Protein AF-A0A937NM53-F1 (afdb_monomer_lite)

Sequence (243 aa):
EELFQVLGTVSWRGLIAYLVSANLTLGLFNLAPAFPMDGGRVLRAFLAMRMDYARATAIAVHIGQGLAMLLGLWGFMGGGFTLIFIAIFVYLGAGQEGRMVEVKSVLEEMRVRQAMSHPVQTLAPTDTIAKVVELILHGLQADFPVLEDERLVGMLTEGDVLSALHKQGADTLVGQVMRRQFAVARPEETLVKVQGQMSAARLRSVPVVERDRVVGLLTAQDINEAYRLLKVLPQGWSRTASA

Structure (mmCIF, N/CA/C/O backbone):
data_AF-A0A937NM53-F1
#
_entry.id   AF-A0A937NM53-F1
#
loop_
_atom_site.group_PDB
_atom_site.id
_atom_site.type_symbol
_atom_site.label_atom_id
_atom_site.label_alt_id
_atom_site.label_comp_id
_atom_site.label_asym_id
_atom_site.label_entity_id
_atom_site.label_seq_id
_atom_site.pdbx_PDB_ins_code
_atom_site.Cartn_x
_atom_site.Cartn_y
_atom_site.Cartn_z
_atom_site.occupancy
_atom_site.B_iso_or_equiv
_atom_site.auth_seq_id
_atom_site.auth_comp_id
_atom_site.auth_asym_id
_atom_site.auth_atom_id
_atom_site.pdbx_PDB_model_num
ATOM 1 N N . GLU A 1 1 ? 23.440 17.718 -53.923 1.00 55.38 1 GLU A N 1
ATOM 2 C CA . GLU A 1 1 ? 24.812 18.248 -54.092 1.00 55.38 1 GLU A CA 1
ATOM 3 C C . GLU A 1 1 ? 24.983 19.659 -53.532 1.00 55.38 1 GLU A C 1
ATOM 5 O O . GLU A 1 1 ? 25.928 19.860 -52.780 1.00 55.38 1 GLU A O 1
ATOM 10 N N . GLU A 1 2 ? 24.058 20.601 -53.764 1.00 56.72 2 GLU A N 1
ATOM 11 C CA . GLU A 1 2 ? 24.151 21.964 -53.192 1.00 56.72 2 GLU A CA 1
ATOM 12 C C . GLU A 1 2 ? 24.226 22.002 -51.659 1.00 56.72 2 GLU A C 1
ATOM 14 O O . GLU A 1 2 ? 25.019 22.750 -51.097 1.00 56.72 2 GLU A O 1
ATOM 19 N N . LEU A 1 3 ? 23.462 21.151 -50.966 1.00 54.66 3 LEU A N 1
ATOM 20 C CA . LEU A 1 3 ? 23.478 21.090 -49.501 1.00 54.66 3 LEU A CA 1
ATOM 21 C C . LEU A 1 3 ? 24.866 20.696 -48.962 1.00 54.66 3 LEU A C 1
ATOM 23 O O . LEU A 1 3 ? 25.323 21.250 -47.973 1.00 54.66 3 LEU A O 1
ATOM 27 N N . PHE A 1 4 ? 25.569 19.795 -49.654 1.00 55.19 4 PHE A N 1
ATOM 28 C CA . PHE A 1 4 ? 26.903 19.327 -49.267 1.00 55.19 4 PHE A CA 1
ATOM 29 C C . PHE A 1 4 ? 27.989 20.374 -49.565 1.00 55.19 4 PHE A C 1
ATOM 31 O O . PHE A 1 4 ? 28.930 20.522 -48.790 1.00 55.19 4 PHE A O 1
ATOM 38 N N . GLN A 1 5 ? 27.834 21.153 -50.644 1.00 55.69 5 GLN A N 1
ATOM 39 C CA . GLN A 1 5 ? 28.731 22.276 -50.947 1.00 55.69 5 GLN A CA 1
ATOM 40 C C . GLN A 1 5 ? 28.523 23.476 -50.011 1.00 55.69 5 GLN A C 1
ATOM 42 O O . GLN A 1 5 ? 29.493 24.101 -49.586 1.00 55.69 5 GLN A O 1
ATOM 47 N N . VAL A 1 6 ? 27.279 23.774 -49.624 1.00 54.28 6 VAL A N 1
ATOM 48 C CA . VAL A 1 6 ? 26.955 24.849 -48.670 1.00 54.28 6 VAL A CA 1
ATOM 49 C C . VAL A 1 6 ? 27.463 24.522 -47.259 1.00 54.28 6 VAL A C 1
ATOM 51 O O . VAL A 1 6 ? 27.936 25.421 -46.567 1.00 54.28 6 VAL A O 1
ATOM 54 N N . LEU A 1 7 ? 27.455 23.245 -46.861 1.00 54.34 7 LEU A N 1
ATOM 55 C CA . LEU A 1 7 ? 28.013 22.767 -45.587 1.00 54.34 7 LEU A CA 1
ATOM 56 C C . LEU A 1 7 ? 29.551 22.838 -45.509 1.00 54.34 7 LEU A C 1
ATOM 58 O O . LEU A 1 7 ? 30.097 22.890 -44.411 1.00 54.34 7 LEU A O 1
ATOM 62 N N . GLY A 1 8 ? 30.251 22.852 -46.649 1.00 56.38 8 GLY A N 1
ATOM 63 C CA . GLY A 1 8 ? 31.719 22.898 -46.719 1.00 56.38 8 GLY A CA 1
ATOM 64 C C . GLY A 1 8 ? 32.330 24.303 -46.683 1.00 56.38 8 GLY A C 1
ATOM 65 O O . GLY A 1 8 ? 33.550 24.437 -46.630 1.00 56.38 8 GLY A O 1
ATOM 66 N N . THR A 1 9 ? 31.510 25.359 -46.710 1.00 58.72 9 THR A N 1
ATOM 67 C CA . THR A 1 9 ? 31.977 26.754 -46.665 1.00 58.72 9 THR A CA 1
ATOM 68 C C . THR A 1 9 ? 31.666 27.375 -45.306 1.00 58.72 9 THR A C 1
ATOM 70 O O . THR A 1 9 ? 30.543 27.260 -44.814 1.00 58.72 9 THR A O 1
ATOM 73 N N . VAL A 1 10 ? 32.637 28.067 -44.695 1.00 62.53 10 VAL A N 1
ATOM 74 C CA . VAL A 1 10 ? 32.437 28.823 -43.442 1.00 62.53 10 VAL A CA 1
ATOM 75 C C . VAL A 1 10 ? 31.618 30.082 -43.753 1.00 62.53 10 VAL A C 1
ATOM 77 O O . VAL A 1 10 ? 32.135 31.190 -43.854 1.00 62.53 10 VAL A O 1
ATOM 80 N N . SER A 1 11 ? 30.322 29.892 -43.989 1.00 81.75 11 SER A N 1
ATOM 81 C CA . SER A 1 11 ? 29.349 30.940 -44.278 1.00 81.75 11 SER A CA 1
ATOM 82 C C . SER A 1 11 ? 28.164 30.836 -43.319 1.00 81.75 11 SER A C 1
ATOM 84 O O . SER A 1 11 ? 27.801 29.748 -42.870 1.00 81.75 11 SER A O 1
ATOM 86 N N . TRP A 1 12 ? 27.509 31.963 -43.027 1.00 80.25 12 TRP A N 1
ATOM 87 C CA . TRP A 1 12 ? 26.317 31.988 -42.168 1.00 80.25 12 TRP A CA 1
ATOM 88 C C . TRP A 1 12 ? 25.187 31.084 -42.688 1.00 80.25 12 TRP A C 1
ATOM 90 O O . TRP A 1 12 ? 24.479 30.463 -41.899 1.00 80.25 12 TRP A O 1
ATOM 100 N N . ARG A 1 13 ? 25.052 30.949 -44.015 1.00 82.25 13 ARG A N 1
ATOM 101 C CA . ARG A 1 13 ? 24.077 30.043 -44.649 1.00 82.25 13 ARG A CA 1
ATOM 102 C C . ARG A 1 13 ? 24.451 28.572 -44.435 1.00 82.25 13 ARG A C 1
ATOM 104 O O . ARG A 1 13 ? 23.567 27.773 -44.141 1.00 82.25 13 ARG A O 1
ATOM 111 N N . GLY A 1 14 ? 25.743 28.242 -44.517 1.00 82.50 14 GLY A N 1
ATOM 112 C CA . GLY A 1 14 ? 26.277 26.914 -44.201 1.00 82.50 14 GLY A CA 1
ATOM 113 C C . GLY A 1 14 ? 26.036 26.511 -42.749 1.00 82.50 14 GLY A C 1
ATOM 114 O O . GLY A 1 14 ? 25.536 25.417 -42.493 1.00 82.50 14 GLY A O 1
ATOM 115 N N . LEU A 1 15 ? 26.285 27.423 -41.802 1.00 84.38 15 LEU A N 1
ATOM 116 C CA . LEU A 1 15 ? 26.045 27.178 -40.377 1.00 84.38 15 LEU A CA 1
ATOM 117 C C . LEU A 1 15 ? 24.563 26.916 -40.078 1.00 84.38 15 LEU A C 1
ATOM 119 O O . LEU A 1 15 ? 24.240 25.962 -39.375 1.00 84.38 15 LEU A O 1
ATOM 123 N N . ILE A 1 16 ? 23.654 27.728 -40.628 1.00 88.50 16 ILE A N 1
ATOM 124 C CA . ILE A 1 16 ? 22.210 27.534 -40.433 1.00 88.50 16 ILE A CA 1
ATOM 125 C C . ILE A 1 16 ? 21.760 26.202 -41.044 1.00 88.50 16 ILE A C 1
ATOM 127 O O . ILE A 1 16 ? 21.045 25.445 -40.391 1.00 88.50 16 ILE A O 1
ATOM 131 N N . ALA A 1 17 ? 22.206 25.874 -42.261 1.00 87.00 17 ALA A N 1
ATOM 132 C CA . ALA A 1 17 ? 21.878 24.601 -42.903 1.00 87.00 17 ALA A CA 1
ATOM 133 C C . ALA A 1 17 ? 22.404 23.393 -42.102 1.00 87.00 17 ALA A C 1
ATOM 135 O O . ALA A 1 17 ? 21.693 22.394 -41.947 1.00 87.00 17 ALA A O 1
ATOM 136 N N . TYR A 1 18 ? 23.609 23.494 -41.534 1.00 85.94 18 TYR A N 1
ATOM 137 C CA . TYR A 1 18 ? 24.163 22.482 -40.633 1.00 85.94 18 TYR A CA 1
ATOM 138 C C . TYR A 1 18 ? 23.318 22.333 -39.366 1.00 85.94 18 TYR A C 1
ATOM 140 O O . TYR A 1 18 ? 22.911 21.228 -39.029 1.00 85.94 18 TYR A O 1
ATOM 148 N N . LEU A 1 19 ? 22.985 23.437 -38.692 1.00 88.62 19 LEU A N 1
ATOM 149 C CA . LEU A 1 19 ? 22.179 23.401 -37.470 1.00 88.62 19 LEU A CA 1
ATOM 150 C C . LEU A 1 19 ? 20.784 22.818 -37.715 1.00 88.62 19 LEU A C 1
ATOM 152 O O . LEU A 1 19 ? 20.305 22.027 -36.905 1.00 88.62 19 LEU A O 1
ATOM 156 N N . VAL A 1 20 ? 20.134 23.169 -38.826 1.00 91.94 20 VAL A N 1
ATOM 157 C CA . VAL A 1 20 ? 18.817 22.622 -39.184 1.00 91.94 20 VAL A CA 1
ATOM 158 C C . VAL A 1 20 ? 18.911 21.126 -39.474 1.00 91.94 20 VAL A C 1
ATOM 160 O O . VAL A 1 20 ? 18.136 20.351 -38.917 1.00 91.94 20 VAL A O 1
ATOM 163 N N . SER A 1 21 ? 19.873 20.699 -40.296 1.00 87.69 21 SER A N 1
ATOM 164 C CA . SER A 1 21 ? 20.045 19.276 -40.625 1.00 87.69 21 SER A CA 1
ATOM 165 C C . SER A 1 21 ? 20.445 18.435 -39.407 1.00 87.69 21 SER A C 1
ATOM 167 O O . SER A 1 21 ? 19.904 17.343 -39.217 1.00 87.69 21 SER A O 1
ATOM 169 N N . ALA A 1 22 ? 21.308 18.956 -38.532 1.00 84.19 22 ALA A N 1
ATOM 170 C CA . ALA A 1 22 ? 21.696 18.305 -37.285 1.00 84.19 22 ALA A CA 1
ATOM 171 C C . ALA A 1 22 ? 20.505 18.151 -36.325 1.00 84.19 22 ALA A C 1
ATOM 173 O O . ALA A 1 22 ? 20.266 17.052 -35.829 1.00 84.19 22 ALA A O 1
ATOM 174 N N . ASN A 1 23 ? 19.714 19.209 -36.107 1.00 88.81 23 ASN A N 1
ATOM 175 C CA . ASN A 1 23 ? 18.524 19.141 -35.250 1.00 88.81 23 ASN A CA 1
ATOM 176 C C . ASN A 1 23 ? 17.434 18.237 -35.833 1.00 88.81 23 ASN A C 1
ATOM 178 O O . ASN A 1 23 ? 16.775 17.528 -35.079 1.00 88.81 23 ASN A O 1
ATOM 182 N N . LEU A 1 24 ? 17.258 18.217 -37.157 1.00 91.69 24 LEU A N 1
ATOM 183 C CA . LEU A 1 24 ? 16.307 17.312 -37.802 1.00 91.69 24 LEU A CA 1
ATOM 184 C C . LEU A 1 24 ? 16.732 15.849 -37.626 1.00 91.69 24 LEU A C 1
ATOM 186 O O . LEU A 1 24 ? 15.904 15.003 -37.299 1.00 91.69 24 LEU A O 1
ATOM 190 N N . THR A 1 25 ? 18.027 15.565 -37.779 1.00 86.00 25 THR A N 1
ATOM 191 C CA . THR A 1 25 ? 18.588 14.225 -37.560 1.00 86.00 25 THR A CA 1
ATOM 192 C C . THR A 1 25 ? 18.455 13.802 -36.096 1.00 86.00 25 THR A C 1
ATOM 194 O O . THR A 1 25 ? 18.009 12.690 -35.822 1.00 86.00 25 THR A O 1
ATOM 197 N N . LEU A 1 26 ? 18.764 14.697 -35.149 1.00 84.50 26 LEU A N 1
ATOM 198 C CA . LEU A 1 26 ? 18.563 14.467 -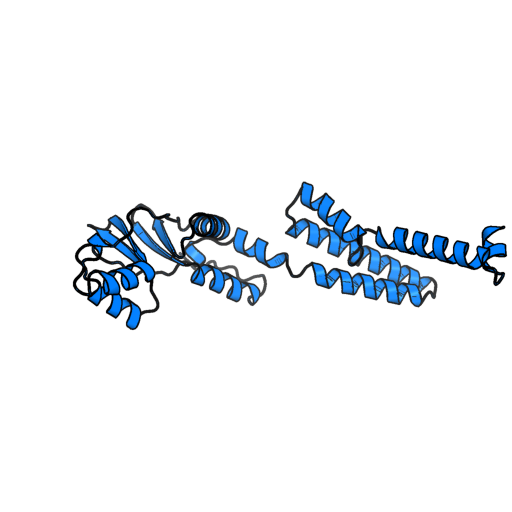33.713 1.00 84.50 26 LEU A CA 1
ATOM 199 C C . LEU A 1 26 ? 17.085 14.261 -33.366 1.00 84.50 26 LEU A C 1
ATOM 201 O O . LEU A 1 26 ? 16.763 13.371 -32.587 1.00 84.50 26 LEU A O 1
ATOM 205 N N . GLY A 1 27 ? 16.185 15.041 -33.963 1.00 87.06 27 GLY A N 1
ATOM 206 C CA . GLY A 1 27 ? 14.742 14.902 -33.782 1.00 87.06 27 GLY A CA 1
ATOM 207 C C . GLY A 1 27 ? 14.230 13.555 -34.285 1.00 87.06 27 GLY A C 1
ATOM 208 O O . GLY A 1 27 ? 13.494 12.875 -33.575 1.00 87.06 27 GLY A O 1
ATOM 209 N N . LEU A 1 28 ? 14.671 13.129 -35.471 1.00 87.69 28 LEU A N 1
ATOM 210 C CA . LEU A 1 28 ? 14.313 11.826 -36.029 1.00 87.69 28 LEU A CA 1
ATOM 211 C C . LEU A 1 28 ? 14.839 10.681 -35.154 1.00 87.69 28 LEU A C 1
ATOM 213 O O . LEU A 1 28 ? 14.119 9.721 -34.891 1.00 87.69 28 LEU A O 1
ATOM 217 N N . PHE A 1 29 ? 16.072 10.813 -34.662 1.00 84.44 29 PHE A N 1
ATOM 218 C CA . PHE A 1 29 ? 16.667 9.868 -33.725 1.00 84.44 29 PHE A CA 1
ATOM 219 C C . PHE A 1 29 ? 15.868 9.816 -32.412 1.00 84.44 29 PHE A C 1
ATOM 221 O O . PHE A 1 29 ? 15.504 8.730 -31.976 1.00 84.44 29 PHE A O 1
ATOM 228 N N . ASN A 1 30 ? 15.482 10.961 -31.837 1.00 86.25 30 ASN A N 1
ATOM 229 C CA . ASN A 1 30 ? 14.684 11.044 -30.603 1.00 86.25 30 ASN A CA 1
ATOM 230 C C . ASN A 1 30 ? 13.279 10.431 -30.710 1.00 86.25 30 ASN A C 1
ATOM 232 O O . ASN A 1 30 ? 12.690 10.085 -29.685 1.00 86.25 30 ASN A O 1
ATOM 236 N N . LEU A 1 31 ? 12.750 10.256 -31.924 1.00 86.25 31 LEU A N 1
ATOM 237 C CA . LEU A 1 31 ? 11.484 9.563 -32.177 1.00 86.25 31 LEU A CA 1
ATOM 238 C C . LEU A 1 31 ? 11.628 8.041 -32.304 1.00 86.25 31 LEU A C 1
ATOM 240 O O . LEU A 1 31 ? 10.615 7.346 -32.398 1.00 86.25 31 LEU A O 1
ATOM 244 N N . ALA A 1 32 ? 12.849 7.501 -32.296 1.00 87.00 32 ALA A N 1
ATOM 245 C CA . ALA A 1 32 ? 13.056 6.062 -32.341 1.00 87.00 32 ALA A CA 1
ATOM 246 C C . ALA A 1 32 ? 12.408 5.370 -31.120 1.00 87.00 32 ALA A C 1
ATOM 248 O O . ALA A 1 32 ? 12.437 5.912 -30.010 1.00 87.00 32 ALA A O 1
ATOM 249 N N . PRO A 1 33 ? 11.832 4.164 -31.292 1.00 84.25 33 PRO A N 1
ATOM 250 C CA . PRO A 1 33 ? 11.090 3.450 -30.252 1.00 84.25 33 PRO A CA 1
ATOM 251 C C . PRO A 1 33 ? 12.024 2.773 -29.232 1.00 84.25 33 PRO A C 1
ATOM 253 O O . PRO A 1 33 ? 11.941 1.571 -28.990 1.00 84.25 33 PRO A O 1
ATOM 256 N N . ALA A 1 34 ? 12.937 3.536 -28.642 1.00 85.19 34 ALA A N 1
ATOM 257 C CA . ALA A 1 34 ? 13.876 3.070 -27.636 1.00 85.19 34 ALA A CA 1
ATOM 258 C C . ALA A 1 34 ? 13.956 4.071 -26.483 1.00 85.19 34 ALA A C 1
ATOM 260 O O . ALA A 1 34 ? 13.863 5.278 -26.676 1.00 85.19 34 ALA A O 1
ATOM 261 N N . PHE A 1 35 ? 14.139 3.577 -25.266 1.00 81.50 35 PHE A N 1
ATOM 262 C CA . PHE A 1 35 ? 14.483 4.428 -24.130 1.00 81.50 35 PHE A CA 1
ATOM 263 C C . PHE A 1 35 ? 15.987 4.726 -24.141 1.00 81.50 35 PHE A C 1
ATOM 265 O O . PHE A 1 35 ? 16.757 3.878 -24.588 1.00 81.50 35 PHE A O 1
ATOM 272 N N . PRO A 1 36 ? 16.435 5.904 -23.677 1.00 74.75 36 PRO A N 1
ATOM 273 C CA . PRO A 1 36 ? 15.700 6.964 -22.970 1.00 74.75 36 PRO A CA 1
ATOM 274 C C . PRO A 1 36 ? 15.062 8.020 -23.900 1.00 74.75 36 PRO A C 1
ATOM 276 O O . PRO A 1 36 ? 14.813 9.150 -23.485 1.00 74.75 36 PRO A O 1
ATOM 279 N N . MET A 1 37 ? 14.843 7.683 -25.170 1.00 85.06 37 MET A N 1
ATOM 280 C CA . MET A 1 37 ? 14.371 8.605 -26.203 1.00 85.06 37 MET A CA 1
ATOM 281 C C . MET A 1 37 ? 12.859 8.823 -26.085 1.00 85.06 37 MET A C 1
ATOM 283 O O . MET A 1 37 ? 12.123 7.963 -25.585 1.00 85.06 37 MET A O 1
ATOM 287 N N . ASP A 1 38 ? 12.370 9.966 -26.565 1.00 87.44 38 ASP A N 1
ATOM 288 C CA . ASP A 1 38 ? 10.947 10.306 -26.468 1.00 87.44 38 ASP A CA 1
ATOM 289 C C . ASP A 1 38 ? 10.059 9.305 -27.225 1.00 87.44 38 ASP A C 1
ATOM 291 O O . ASP A 1 38 ? 8.958 8.990 -26.768 1.00 87.44 38 ASP A O 1
ATOM 295 N N . GLY A 1 39 ? 10.556 8.701 -28.308 1.00 86.12 39 GLY A N 1
ATOM 296 C CA . GLY A 1 39 ? 9.863 7.630 -29.026 1.00 86.12 39 GLY A CA 1
ATOM 297 C C . GLY A 1 39 ? 9.584 6.384 -28.174 1.00 86.12 39 GLY A C 1
ATOM 298 O O . GLY A 1 39 ? 8.519 5.780 -28.312 1.00 86.12 39 GLY A O 1
ATOM 299 N N . GLY A 1 40 ? 10.456 6.036 -27.220 1.00 88.06 40 GLY A N 1
ATOM 300 C CA . GLY A 1 40 ? 10.196 4.968 -26.245 1.00 88.06 40 GLY A CA 1
ATOM 301 C C . GLY A 1 40 ? 9.011 5.289 -25.326 1.00 88.06 40 GLY A C 1
ATOM 302 O O . GLY A 1 40 ? 8.160 4.434 -25.059 1.00 88.06 40 GLY A O 1
ATOM 303 N N . ARG A 1 41 ? 8.882 6.555 -24.906 1.00 87.88 41 ARG A N 1
ATOM 304 C CA . ARG A 1 41 ? 7.746 7.030 -24.097 1.00 87.88 41 ARG A CA 1
ATOM 305 C C . ARG A 1 41 ? 6.448 7.057 -24.892 1.00 87.88 41 ARG A C 1
ATOM 307 O O . ARG A 1 41 ? 5.414 6.683 -24.340 1.00 87.88 41 ARG A O 1
ATOM 314 N N . VAL A 1 42 ? 6.507 7.461 -26.162 1.00 90.44 42 VAL A N 1
ATOM 315 C CA . VAL A 1 42 ? 5.361 7.445 -27.083 1.00 90.44 42 VAL A CA 1
ATOM 316 C C . VAL A 1 42 ? 4.890 6.012 -27.324 1.00 90.44 42 VAL A C 1
ATOM 318 O O . VAL A 1 42 ? 3.701 5.733 -27.171 1.00 90.44 42 VAL A O 1
ATOM 321 N N . LEU A 1 43 ? 5.808 5.082 -27.610 1.00 90.50 43 LEU A N 1
ATOM 322 C CA . LEU A 1 43 ? 5.487 3.662 -27.767 1.00 90.50 43 LEU A CA 1
ATOM 323 C C . LEU A 1 43 ? 4.827 3.103 -26.504 1.00 90.50 43 LEU A C 1
ATOM 325 O O . LEU A 1 43 ? 3.780 2.461 -26.580 1.00 90.50 43 LEU A O 1
ATOM 329 N N . ARG A 1 44 ? 5.399 3.387 -25.331 1.00 90.56 44 ARG A N 1
ATOM 330 C CA . ARG A 1 44 ? 4.801 2.999 -24.053 1.00 90.56 44 ARG A CA 1
ATOM 331 C C . ARG A 1 44 ? 3.397 3.579 -23.885 1.00 90.56 44 ARG A C 1
ATOM 333 O O . ARG A 1 44 ? 2.505 2.846 -23.477 1.00 90.56 44 ARG A O 1
ATOM 340 N N . ALA A 1 45 ? 3.193 4.866 -24.168 1.00 88.31 45 ALA A N 1
ATOM 341 C CA . ALA A 1 45 ? 1.889 5.512 -24.031 1.00 88.31 45 ALA A CA 1
ATOM 342 C C . ALA A 1 45 ? 0.842 4.872 -24.954 1.00 88.31 45 ALA A C 1
ATOM 344 O O . ALA A 1 45 ? -0.285 4.633 -24.530 1.00 88.31 45 ALA A O 1
ATOM 345 N N . PHE A 1 46 ? 1.233 4.523 -26.181 1.00 92.06 46 PHE A N 1
ATOM 346 C CA . PHE A 1 46 ? 0.380 3.803 -27.120 1.00 92.06 46 PHE A CA 1
ATOM 347 C C . PHE A 1 46 ? 0.035 2.391 -26.625 1.00 92.06 46 PHE A C 1
ATOM 349 O O . PHE A 1 46 ? -1.132 2.003 -26.620 1.00 92.06 46 PHE A O 1
ATOM 356 N N . LEU A 1 47 ? 1.026 1.631 -26.150 1.00 88.44 47 LEU A N 1
ATOM 357 C CA . LEU A 1 47 ? 0.801 0.301 -25.574 1.00 88.44 47 LEU A CA 1
ATOM 358 C C . LEU A 1 47 ? -0.107 0.378 -24.340 1.00 88.44 47 LEU A C 1
ATOM 360 O O . LEU A 1 47 ? -1.035 -0.420 -24.214 1.00 88.44 47 LEU A O 1
ATOM 364 N N . ALA A 1 48 ? 0.091 1.381 -23.483 1.00 88.00 48 ALA A N 1
ATOM 365 C CA . ALA A 1 48 ? -0.695 1.600 -22.272 1.00 88.00 48 ALA A CA 1
ATOM 366 C C . ALA A 1 48 ? -2.183 1.906 -22.539 1.00 88.00 48 ALA A C 1
ATOM 368 O O . ALA A 1 48 ? -2.996 1.813 -21.625 1.00 88.00 48 ALA A O 1
ATOM 369 N N . MET A 1 49 ? -2.573 2.223 -23.782 1.00 90.06 49 MET A N 1
ATOM 370 C CA . MET A 1 49 ? -3.991 2.329 -24.155 1.00 90.06 49 MET A CA 1
ATOM 371 C C . MET A 1 49 ? -4.701 0.970 -24.186 1.00 90.06 49 MET A C 1
ATOM 373 O O . MET A 1 49 ? -5.926 0.921 -24.123 1.00 90.06 49 MET A O 1
ATOM 377 N N . ARG A 1 50 ? -3.957 -0.136 -24.324 1.00 87.31 50 ARG A N 1
ATOM 378 C CA . ARG A 1 50 ? -4.514 -1.496 -24.449 1.00 87.31 50 ARG A CA 1
ATOM 379 C C . ARG A 1 50 ? -4.059 -2.467 -23.364 1.00 87.31 50 ARG A C 1
ATOM 381 O O . ARG A 1 50 ? -4.546 -3.592 -2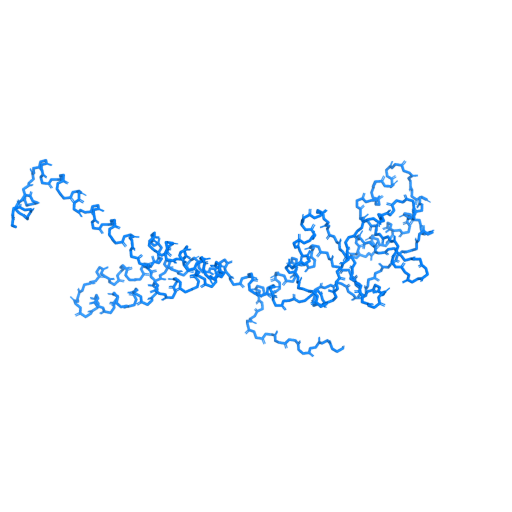3.326 1.00 87.31 50 ARG A O 1
ATOM 388 N N . MET A 1 51 ? -3.123 -2.070 -22.511 1.00 83.38 51 MET A N 1
ATOM 389 C CA . MET A 1 51 ? -2.618 -2.894 -21.414 1.00 83.38 51 MET A CA 1
ATOM 390 C C . MET A 1 51 ? -2.131 -2.019 -20.262 1.00 83.38 51 MET A C 1
ATOM 392 O O . MET A 1 51 ? -1.955 -0.815 -20.422 1.00 83.38 51 MET A O 1
ATOM 396 N N . ASP A 1 52 ? -1.861 -2.625 -19.109 1.00 78.38 52 ASP A N 1
ATOM 397 C CA . ASP A 1 52 ? -1.328 -1.898 -17.959 1.00 78.38 52 ASP A CA 1
ATOM 398 C C . ASP A 1 52 ? -0.024 -1.165 -18.270 1.00 78.38 52 ASP A C 1
ATOM 400 O O . ASP A 1 52 ? 0.876 -1.696 -18.926 1.00 78.38 52 ASP A O 1
ATOM 404 N N . TYR A 1 53 ? 0.110 0.033 -17.697 1.00 77.56 53 TYR A N 1
ATOM 405 C CA . TYR A 1 53 ? 1.299 0.887 -17.807 1.00 77.56 53 TYR A CA 1
ATOM 406 C C . TYR A 1 53 ? 2.597 0.147 -17.450 1.00 77.56 53 TYR A C 1
ATOM 408 O O . TYR A 1 53 ? 3.651 0.365 -18.049 1.00 77.56 53 TYR A O 1
ATOM 416 N N . ALA A 1 54 ? 2.482 -0.778 -16.498 1.00 71.06 54 ALA A N 1
ATOM 417 C CA . ALA A 1 54 ? 3.494 -1.743 -16.122 1.00 71.06 54 ALA A CA 1
ATOM 418 C C . ALA A 1 54 ? 3.992 -2.562 -17.327 1.00 71.06 54 ALA A C 1
ATOM 420 O O . ALA A 1 54 ? 5.121 -2.397 -17.797 1.00 71.06 54 ALA A O 1
ATOM 421 N N . ARG A 1 55 ? 3.107 -3.389 -17.888 1.00 75.88 55 ARG A N 1
ATOM 422 C CA . ARG A 1 55 ? 3.398 -4.249 -19.043 1.00 75.88 55 ARG A CA 1
ATOM 423 C C . ARG A 1 55 ? 3.849 -3.442 -20.262 1.00 75.88 55 ARG A C 1
ATOM 425 O O . ARG A 1 55 ? 4.807 -3.827 -20.926 1.00 75.88 55 ARG A O 1
ATOM 432 N N . ALA A 1 56 ? 3.236 -2.283 -20.496 1.00 85.31 56 ALA A N 1
ATOM 433 C CA . ALA A 1 56 ? 3.605 -1.375 -21.577 1.00 85.31 56 ALA A CA 1
ATOM 434 C C . ALA A 1 56 ? 5.055 -0.871 -21.464 1.00 85.31 56 ALA A C 1
ATOM 436 O O . ALA A 1 56 ? 5.780 -0.848 -22.458 1.00 85.31 56 ALA A O 1
ATOM 437 N N . THR A 1 57 ? 5.499 -0.498 -20.258 1.00 83.81 57 THR A N 1
ATOM 438 C CA . THR A 1 57 ? 6.888 -0.066 -20.025 1.00 83.81 57 THR A CA 1
ATOM 439 C C . THR A 1 57 ? 7.856 -1.222 -20.234 1.00 83.81 57 THR A C 1
ATOM 441 O O . THR A 1 57 ? 8.865 -1.042 -20.909 1.00 83.81 57 THR A O 1
ATOM 444 N N . ALA A 1 58 ? 7.541 -2.411 -19.708 1.00 83.56 58 ALA A N 1
ATOM 445 C CA . ALA A 1 58 ? 8.390 -3.586 -19.869 1.00 83.56 58 ALA A CA 1
ATOM 446 C C . ALA A 1 58 ? 8.605 -3.914 -21.354 1.00 83.56 58 ALA A C 1
ATOM 448 O O . ALA A 1 58 ? 9.746 -4.032 -21.795 1.00 83.56 58 ALA A O 1
ATOM 449 N N . ILE A 1 59 ? 7.532 -3.968 -22.146 1.00 85.44 59 ILE A N 1
ATOM 450 C CA . ILE A 1 59 ? 7.611 -4.238 -23.589 1.00 85.44 59 ILE A CA 1
ATOM 451 C C . ILE A 1 59 ? 8.423 -3.155 -24.311 1.00 85.44 59 ILE A C 1
ATOM 453 O O . ILE A 1 59 ? 9.308 -3.482 -25.100 1.00 85.44 59 ILE A O 1
ATOM 457 N N . ALA A 1 60 ? 8.183 -1.875 -24.015 1.00 88.62 60 ALA A N 1
ATOM 458 C CA . ALA A 1 60 ? 8.925 -0.775 -24.630 1.00 88.62 60 ALA A CA 1
ATOM 459 C C . ALA A 1 60 ? 10.432 -0.807 -24.287 1.00 88.62 60 ALA A C 1
ATOM 461 O O . ALA A 1 60 ? 11.260 -0.542 -25.158 1.00 88.62 60 ALA A O 1
ATOM 462 N N . VAL A 1 61 ? 10.805 -1.201 -23.061 1.00 86.69 61 VAL A N 1
ATOM 463 C CA . VAL A 1 61 ? 12.211 -1.413 -22.663 1.00 86.69 61 VAL A CA 1
ATOM 464 C C . VAL A 1 61 ? 12.854 -2.544 -23.466 1.00 86.69 61 VAL A C 1
ATOM 466 O O . VAL A 1 61 ? 13.937 -2.345 -24.012 1.00 86.69 61 VAL A O 1
ATOM 469 N N . HIS A 1 62 ? 12.189 -3.696 -23.600 1.00 88.12 62 HIS A N 1
ATOM 470 C CA . HIS A 1 62 ? 12.738 -4.843 -24.337 1.00 88.12 62 HIS A CA 1
ATOM 471 C C . HIS A 1 62 ? 12.910 -4.535 -25.829 1.00 88.12 62 HIS A C 1
ATOM 473 O O . HIS A 1 62 ? 13.927 -4.890 -26.422 1.00 88.12 62 HIS A O 1
ATOM 479 N N . ILE A 1 63 ? 11.947 -3.828 -26.428 1.00 89.94 63 ILE A N 1
ATOM 480 C CA . ILE A 1 63 ? 12.045 -3.360 -27.817 1.00 89.94 63 ILE A CA 1
ATOM 481 C C . ILE A 1 63 ? 13.247 -2.420 -27.976 1.00 89.94 63 ILE A C 1
ATOM 483 O O . ILE A 1 63 ? 14.050 -2.605 -28.891 1.00 89.94 63 ILE A O 1
ATOM 487 N N . GLY A 1 64 ? 13.421 -1.463 -27.058 1.00 89.19 64 GLY A N 1
ATOM 488 C CA . GLY A 1 64 ? 14.558 -0.542 -27.074 1.00 89.19 64 GLY A CA 1
ATOM 489 C C . GLY A 1 64 ? 15.911 -1.242 -26.916 1.00 89.19 64 GLY A C 1
ATOM 490 O O . GLY A 1 64 ? 16.850 -0.934 -27.646 1.00 89.19 64 GLY A O 1
ATOM 491 N N . GLN A 1 65 ? 16.006 -2.224 -26.017 1.00 89.44 65 GLN A N 1
ATOM 492 C CA . GLN A 1 65 ? 17.212 -3.036 -25.825 1.00 89.44 65 GLN A CA 1
ATOM 493 C C . GLN A 1 65 ? 17.536 -3.889 -27.055 1.00 89.44 65 GLN A C 1
ATOM 495 O O . GLN A 1 65 ? 18.696 -3.952 -27.463 1.00 89.44 65 GLN A O 1
ATOM 500 N N . GLY A 1 66 ? 16.523 -4.496 -27.681 1.00 91.50 66 GLY A N 1
ATOM 501 C CA . GLY A 1 66 ? 16.688 -5.240 -28.929 1.00 91.50 66 GLY A CA 1
ATOM 502 C C . GLY A 1 66 ? 17.196 -4.349 -30.064 1.00 91.50 66 GLY A C 1
ATOM 503 O O . GLY A 1 66 ? 18.153 -4.705 -30.750 1.00 91.50 66 GLY A O 1
ATOM 504 N N . LEU A 1 67 ? 16.624 -3.149 -30.216 1.00 90.50 67 LEU A N 1
ATOM 505 C CA . LEU A 1 67 ? 17.084 -2.176 -31.209 1.00 90.50 67 LEU A CA 1
ATOM 506 C C . LEU A 1 67 ? 18.524 -1.717 -30.934 1.00 90.50 67 LEU A C 1
ATOM 508 O O . LEU A 1 67 ? 19.329 -1.635 -31.860 1.00 90.50 67 LEU A O 1
ATOM 512 N N . ALA A 1 68 ? 18.870 -1.473 -29.668 1.00 90.44 68 ALA A N 1
ATOM 513 C CA . ALA A 1 68 ? 20.229 -1.132 -29.260 1.00 90.44 68 ALA A CA 1
ATOM 514 C C . ALA A 1 68 ? 21.230 -2.246 -29.602 1.00 90.44 68 ALA A C 1
ATOM 516 O O . ALA A 1 68 ? 22.296 -1.961 -30.141 1.00 90.44 68 ALA A O 1
ATOM 517 N N . MET A 1 69 ? 20.880 -3.513 -29.361 1.00 91.00 69 MET A N 1
ATOM 518 C CA . MET A 1 69 ? 21.721 -4.655 -29.738 1.00 91.00 69 MET A CA 1
ATOM 519 C C . MET A 1 69 ? 21.945 -4.731 -31.251 1.00 91.00 69 MET A C 1
ATOM 521 O O . MET A 1 69 ? 23.082 -4.917 -31.685 1.00 91.00 69 MET A O 1
ATOM 525 N N . LEU A 1 70 ? 20.895 -4.537 -32.057 1.00 92.00 70 LEU A N 1
ATOM 526 C CA . LEU A 1 70 ? 21.007 -4.515 -33.520 1.00 92.00 70 LEU A CA 1
ATOM 527 C C . LEU A 1 70 ? 21.910 -3.372 -34.005 1.00 92.00 70 LEU A C 1
ATOM 529 O O . LEU A 1 70 ? 22.779 -3.592 -34.849 1.00 92.00 70 LEU A O 1
ATOM 533 N N . LEU A 1 71 ? 21.752 -2.173 -33.437 1.00 89.81 71 LEU A N 1
ATOM 534 C CA . LEU A 1 71 ? 22.606 -1.019 -33.737 1.00 89.81 71 LEU A CA 1
ATOM 535 C C . LEU A 1 71 ? 24.064 -1.262 -33.336 1.00 89.81 71 LEU A C 1
ATOM 537 O O . LEU A 1 71 ? 24.972 -0.916 -34.090 1.00 89.81 71 LEU A O 1
ATOM 541 N N . GLY A 1 72 ? 24.297 -1.882 -32.179 1.00 91.75 72 GLY A N 1
ATOM 542 C CA . GLY A 1 72 ? 25.634 -2.228 -31.705 1.00 91.75 72 GLY A CA 1
ATOM 543 C C . GLY A 1 72 ? 26.319 -3.257 -32.603 1.00 91.75 72 GLY A C 1
ATOM 544 O O . GLY A 1 72 ? 27.478 -3.067 -32.969 1.00 91.75 72 GLY A O 1
ATOM 545 N N . LEU A 1 73 ? 25.597 -4.305 -33.017 1.00 92.69 73 LEU A N 1
ATOM 546 C CA . LEU A 1 73 ? 26.112 -5.324 -33.935 1.00 92.69 73 LEU A CA 1
ATOM 547 C C . LEU A 1 73 ? 26.451 -4.722 -35.303 1.00 92.69 73 LEU A C 1
ATOM 549 O O . LEU A 1 73 ? 27.518 -4.996 -35.852 1.00 92.69 73 LEU A O 1
ATOM 553 N N . TRP A 1 74 ? 25.582 -3.854 -35.826 1.00 91.50 74 TRP A N 1
ATOM 554 C CA . TRP A 1 74 ? 25.845 -3.146 -37.075 1.00 91.50 74 TRP A CA 1
ATOM 555 C C . TRP A 1 74 ? 27.057 -2.212 -36.950 1.00 91.50 74 TRP A C 1
ATOM 557 O O . TRP A 1 74 ? 27.942 -2.230 -37.806 1.00 91.50 74 TRP A O 1
ATOM 567 N N . GLY A 1 75 ? 27.154 -1.461 -35.850 1.00 90.81 75 GLY A N 1
ATOM 568 C CA . GLY A 1 75 ? 28.312 -0.622 -35.545 1.00 90.81 75 GLY A CA 1
ATOM 569 C C . GLY A 1 75 ? 29.616 -1.416 -35.487 1.00 90.81 75 GLY A C 1
ATOM 570 O O . GLY A 1 75 ? 30.620 -0.992 -36.054 1.00 90.81 75 GLY A O 1
ATOM 571 N N . PHE A 1 76 ? 29.583 -2.598 -34.872 1.00 90.94 76 PHE A N 1
ATOM 572 C CA . PHE A 1 76 ? 30.726 -3.501 -34.789 1.00 90.94 76 PHE A CA 1
ATOM 573 C C . PHE A 1 76 ? 31.156 -4.031 -36.163 1.00 90.94 76 PHE A C 1
ATOM 575 O O . PHE A 1 76 ? 32.330 -3.934 -36.510 1.00 90.94 76 PHE A O 1
ATOM 582 N N . MET A 1 77 ? 30.216 -4.526 -36.977 1.00 91.06 77 MET A N 1
ATOM 583 C CA . MET A 1 77 ? 30.521 -5.046 -38.318 1.00 91.06 77 MET A CA 1
ATOM 584 C C . MET A 1 77 ? 31.009 -3.957 -39.284 1.00 91.06 77 MET A C 1
ATOM 586 O O . MET A 1 77 ? 31.840 -4.229 -40.145 1.00 91.06 77 MET A O 1
ATOM 590 N N . GLY A 1 78 ? 30.499 -2.730 -39.148 1.00 86.12 78 GLY A N 1
ATOM 591 C CA . GLY A 1 78 ? 30.851 -1.593 -40.003 1.00 86.12 78 GLY A CA 1
ATOM 592 C C . GLY A 1 78 ? 32.083 -0.795 -39.557 1.00 86.12 78 GLY A C 1
ATOM 593 O O . GLY A 1 78 ? 32.404 0.201 -40.198 1.00 86.12 78 GLY A O 1
ATOM 594 N N . GLY A 1 79 ? 32.745 -1.170 -38.454 1.00 83.12 79 GLY A N 1
ATOM 595 C CA . GLY A 1 79 ? 33.876 -0.415 -37.886 1.00 83.12 79 GLY A CA 1
ATOM 596 C C . GLY A 1 79 ? 33.491 0.938 -37.263 1.00 83.12 79 GLY A C 1
ATOM 597 O O . GLY A 1 79 ? 34.349 1.780 -36.999 1.00 83.12 79 GLY A O 1
ATOM 598 N N . GLY A 1 80 ? 32.199 1.171 -37.027 1.00 84.44 80 GLY A N 1
ATOM 599 C CA . GLY A 1 80 ? 31.657 2.416 -36.493 1.00 84.44 80 GLY A CA 1
ATOM 600 C C . GLY A 1 80 ? 31.629 2.425 -34.968 1.00 84.44 80 GLY A C 1
ATOM 601 O O . GLY A 1 80 ? 30.578 2.201 -34.370 1.00 84.44 80 GLY A O 1
ATOM 602 N N . PHE A 1 81 ? 32.758 2.743 -34.327 1.00 83.94 81 PHE A N 1
ATOM 603 C CA . PHE A 1 81 ? 32.866 2.795 -32.859 1.00 83.94 81 PHE A CA 1
ATOM 604 C C . PHE A 1 81 ? 31.802 3.691 -32.201 1.00 83.94 81 PHE A C 1
ATOM 606 O O . PHE A 1 81 ? 31.263 3.343 -31.153 1.00 83.94 81 PHE A O 1
ATOM 613 N N . THR A 1 82 ? 31.426 4.804 -32.837 1.00 85.69 82 THR A N 1
ATOM 614 C CA . THR A 1 82 ? 30.383 5.717 -32.342 1.00 85.69 82 THR A CA 1
ATOM 615 C C . THR A 1 82 ? 29.020 5.038 -32.193 1.00 85.69 82 THR A C 1
ATOM 617 O O . THR A 1 82 ? 28.322 5.284 -31.212 1.00 85.69 82 THR A O 1
ATOM 620 N N . LEU A 1 83 ? 28.646 4.146 -33.117 1.00 85.38 83 LEU A N 1
ATOM 621 C CA . LEU A 1 83 ? 27.373 3.417 -33.050 1.00 85.38 83 LEU A CA 1
ATOM 622 C C . LEU A 1 83 ? 27.342 2.445 -31.869 1.00 85.38 83 LEU A C 1
ATOM 624 O O . LEU A 1 83 ? 26.298 2.277 -31.246 1.00 85.38 83 LEU A O 1
ATOM 628 N N . ILE A 1 84 ? 28.490 1.864 -31.516 1.00 88.06 84 ILE A N 1
ATOM 629 C CA . ILE A 1 84 ? 28.621 0.989 -30.347 1.00 88.06 84 ILE A CA 1
ATOM 630 C C . ILE A 1 84 ? 28.386 1.791 -29.059 1.00 88.06 84 ILE A C 1
ATOM 632 O O . ILE A 1 84 ? 27.629 1.353 -28.195 1.00 88.06 84 ILE A O 1
ATOM 636 N N . PHE A 1 85 ? 28.962 2.993 -28.941 1.00 88.38 85 PHE A N 1
ATOM 637 C CA . PHE A 1 85 ? 28.711 3.871 -27.790 1.00 88.38 85 PHE A CA 1
ATOM 638 C C . PHE A 1 85 ? 27.242 4.290 -27.686 1.00 88.38 85 PHE A C 1
ATOM 640 O O . PHE A 1 85 ? 26.673 4.249 -26.594 1.00 88.38 85 PHE A O 1
ATOM 647 N N . ILE A 1 86 ? 26.613 4.639 -28.813 1.00 87.81 86 ILE A N 1
ATOM 648 C CA . ILE A 1 86 ? 25.181 4.960 -28.860 1.00 87.81 86 ILE A CA 1
ATOM 649 C C . ILE A 1 86 ? 24.350 3.750 -28.418 1.00 87.81 86 ILE A C 1
ATOM 651 O O . ILE A 1 86 ? 23.471 3.892 -27.572 1.00 87.81 86 ILE A O 1
ATOM 655 N N . ALA A 1 87 ? 24.653 2.554 -28.924 1.00 89.44 87 ALA A N 1
ATOM 656 C CA . ALA A 1 87 ? 23.970 1.321 -28.547 1.00 89.44 87 ALA A CA 1
ATOM 657 C C . ALA A 1 87 ? 24.073 1.033 -27.041 1.00 89.44 87 ALA A C 1
ATOM 659 O O . ALA A 1 87 ? 23.065 0.744 -26.399 1.00 89.44 87 ALA A O 1
ATOM 660 N N . ILE A 1 88 ? 25.263 1.173 -26.452 1.00 88.94 88 ILE A N 1
ATOM 661 C CA . ILE A 1 88 ? 25.460 1.002 -25.006 1.00 88.94 88 ILE A CA 1
ATOM 662 C C . ILE A 1 88 ? 24.637 2.031 -24.223 1.00 88.94 88 ILE A C 1
ATOM 664 O O . ILE A 1 88 ? 23.969 1.672 -23.254 1.00 88.94 88 ILE A O 1
ATOM 668 N N . PHE A 1 89 ? 24.649 3.296 -24.647 1.00 87.31 89 PHE A N 1
ATOM 669 C CA . PHE A 1 89 ? 23.893 4.356 -23.984 1.00 87.31 89 PHE A CA 1
ATOM 670 C C . PHE A 1 89 ? 22.380 4.097 -24.018 1.00 87.31 89 PHE A C 1
ATOM 672 O O . PHE A 1 89 ? 21.713 4.215 -22.991 1.00 87.31 89 PHE A O 1
ATOM 679 N N . VAL A 1 90 ? 21.846 3.679 -25.170 1.00 87.06 90 VAL A N 1
ATOM 680 C CA . VAL A 1 90 ? 20.431 3.302 -25.326 1.00 87.06 90 VAL A CA 1
ATOM 681 C C . VAL A 1 90 ? 20.099 2.082 -24.456 1.00 87.06 90 VAL A C 1
ATOM 683 O O . VAL A 1 90 ? 19.112 2.094 -23.725 1.00 87.06 90 VAL A O 1
ATOM 686 N N . TYR A 1 91 ? 20.953 1.053 -24.450 1.00 86.56 91 TYR A N 1
ATOM 687 C CA . TYR A 1 91 ? 20.743 -0.155 -23.646 1.00 86.56 91 TYR A CA 1
ATOM 688 C C . TYR A 1 91 ? 20.714 0.137 -22.135 1.00 86.56 91 TYR A C 1
ATOM 690 O O . TYR A 1 91 ? 19.815 -0.319 -21.424 1.00 86.56 91 TYR A O 1
ATOM 698 N N . LEU A 1 92 ? 21.673 0.928 -21.639 1.00 84.38 92 LEU A N 1
ATOM 699 C CA . LEU A 1 92 ? 21.742 1.326 -20.230 1.00 84.38 92 LEU A CA 1
ATOM 700 C C . LEU A 1 92 ? 20.604 2.278 -19.844 1.00 84.38 92 LEU A C 1
ATOM 702 O O . LEU A 1 92 ? 20.030 2.137 -18.763 1.00 84.38 92 LEU A O 1
ATOM 706 N N . GLY A 1 93 ? 20.255 3.222 -20.722 1.00 80.88 93 GLY A N 1
ATOM 707 C CA . GLY A 1 93 ? 19.160 4.165 -20.502 1.00 80.88 93 GLY A CA 1
ATOM 708 C C . GLY A 1 93 ? 17.802 3.471 -20.405 1.00 80.88 93 GLY A C 1
ATOM 709 O O . GLY A 1 93 ? 17.012 3.804 -19.523 1.00 80.88 93 GLY A O 1
ATOM 710 N N . ALA A 1 94 ? 17.567 2.436 -21.217 1.00 79.25 94 ALA A N 1
ATOM 711 C CA . ALA A 1 94 ? 16.353 1.628 -21.143 1.00 79.25 94 ALA A CA 1
ATOM 712 C C . ALA A 1 94 ? 16.186 0.891 -19.803 1.00 79.25 94 ALA A C 1
ATOM 714 O O . ALA A 1 94 ? 15.067 0.757 -19.306 1.00 79.25 94 ALA A O 1
ATOM 715 N N . GLY A 1 95 ? 17.286 0.473 -19.169 1.00 69.69 95 GLY A N 1
ATOM 716 C CA . GLY A 1 95 ? 17.250 -0.201 -17.868 1.00 69.69 95 GLY A CA 1
ATOM 717 C C . GLY A 1 95 ? 16.754 0.672 -16.705 1.00 69.69 95 GLY A C 1
ATOM 718 O O . GLY A 1 95 ? 16.253 0.139 -15.714 1.00 69.69 95 GLY A O 1
ATOM 719 N N . GLN A 1 96 ? 16.849 2.003 -16.806 1.00 66.88 96 GLN A N 1
ATOM 720 C CA . GLN A 1 96 ? 16.444 2.914 -15.725 1.00 66.88 96 GLN A CA 1
ATOM 721 C C . GLN A 1 96 ? 14.918 3.083 -15.617 1.00 66.88 96 GLN A C 1
ATOM 723 O O . GLN A 1 96 ? 14.407 3.345 -14.529 1.00 66.88 96 GLN A O 1
ATOM 728 N N . GLU A 1 97 ? 14.169 2.884 -16.706 1.00 66.75 97 GLU A N 1
ATOM 729 C CA . GLU A 1 97 ? 12.722 3.157 -16.753 1.00 66.75 97 GLU A CA 1
ATOM 730 C C . GLU A 1 97 ? 11.859 1.972 -16.263 1.00 66.75 97 GLU A C 1
ATOM 732 O O . GLU A 1 97 ? 10.715 2.162 -15.848 1.00 66.75 97 GLU A O 1
ATOM 737 N N . GLY A 1 98 ? 12.412 0.751 -16.222 1.00 58.28 98 GLY A N 1
ATOM 738 C CA . GLY A 1 98 ? 11.698 -0.475 -15.822 1.00 58.28 98 GLY A CA 1
ATOM 739 C C . GLY A 1 98 ? 11.511 -0.688 -14.310 1.00 58.28 98 GLY A C 1
ATOM 740 O O . GLY A 1 98 ? 10.656 -1.470 -13.901 1.00 58.28 98 GLY A O 1
ATOM 741 N N . ARG A 1 99 ? 12.257 0.022 -13.453 1.00 55.53 99 ARG A N 1
ATOM 742 C CA . ARG A 1 99 ? 12.295 -0.235 -11.994 1.00 55.53 99 ARG A CA 1
ATOM 743 C C . ARG A 1 99 ? 11.008 0.095 -11.228 1.00 55.53 99 ARG A C 1
ATOM 745 O O . ARG A 1 99 ? 10.858 -0.346 -10.093 1.00 55.53 99 ARG A O 1
ATOM 752 N N . MET A 1 100 ? 10.085 0.857 -11.814 1.00 46.81 100 MET A N 1
ATOM 753 C CA . MET A 1 100 ? 8.857 1.298 -11.129 1.00 46.81 100 MET A CA 1
ATOM 754 C C . MET A 1 100 ? 7.669 0.334 -11.310 1.00 46.81 100 MET A C 1
ATOM 756 O O . MET A 1 100 ? 6.623 0.499 -10.691 1.00 46.81 100 MET A O 1
ATOM 760 N N . VAL A 1 101 ? 7.812 -0.660 -12.185 1.0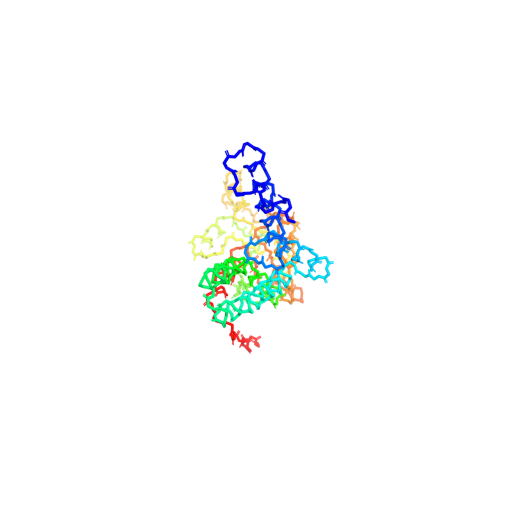0 51.44 101 VAL A N 1
ATOM 761 C CA . VAL A 1 101 ? 6.695 -1.429 -12.746 1.00 51.44 101 VAL A CA 1
ATOM 762 C C . VAL A 1 101 ? 6.450 -2.767 -12.048 1.00 51.44 101 VAL A C 1
ATOM 764 O O . VAL A 1 101 ? 5.308 -3.208 -11.940 1.00 51.44 101 VAL A O 1
ATOM 767 N N . GLU A 1 102 ? 7.505 -3.385 -11.529 1.00 52.53 102 GLU A N 1
ATOM 768 C CA . GLU A 1 102 ? 7.475 -4.737 -10.956 1.00 52.53 102 GLU A CA 1
ATOM 769 C C . GLU A 1 102 ? 6.631 -4.819 -9.674 1.00 52.53 102 GLU A C 1
ATOM 771 O O . GLU A 1 102 ? 5.891 -5.769 -9.435 1.00 52.53 102 GLU A O 1
ATOM 776 N N . VAL A 1 103 ? 6.639 -3.742 -8.901 1.00 51.25 103 VAL A N 1
ATOM 777 C CA . VAL A 1 103 ? 5.982 -3.639 -7.601 1.00 51.25 103 VAL A CA 1
ATOM 778 C C . VAL A 1 103 ? 4.453 -3.764 -7.666 1.00 51.25 103 VAL A C 1
ATOM 780 O O . VAL A 1 103 ? 3.843 -4.357 -6.776 1.00 51.25 103 VAL A O 1
ATOM 783 N N . LYS A 1 104 ? 3.814 -3.190 -8.695 1.00 50.78 104 LYS A N 1
ATOM 784 C CA . LYS A 1 104 ? 2.346 -3.173 -8.775 1.00 50.78 104 LYS A CA 1
ATOM 785 C C . LYS A 1 104 ? 1.786 -4.567 -9.085 1.00 50.78 104 LYS A C 1
ATOM 787 O O . LYS A 1 104 ? 0.748 -4.927 -8.545 1.00 50.78 104 LYS A O 1
ATOM 792 N N . SER A 1 105 ? 2.509 -5.357 -9.883 1.00 55.91 105 SER A N 1
ATOM 793 C CA . SER A 1 105 ? 2.082 -6.704 -10.288 1.00 55.91 105 SER A CA 1
ATOM 794 C C . SER A 1 105 ? 2.044 -7.708 -9.131 1.00 55.91 105 SER A C 1
ATOM 796 O O . SER A 1 105 ? 1.127 -8.515 -9.054 1.00 55.91 105 SER A O 1
ATOM 798 N N . VAL A 1 106 ? 2.969 -7.601 -8.172 1.00 60.25 106 VAL A N 1
ATOM 799 C CA . VAL A 1 106 ? 3.031 -8.528 -7.029 1.00 60.25 106 VAL A CA 1
ATOM 800 C C . VAL A 1 106 ? 1.851 -8.320 -6.072 1.00 60.25 106 VAL A C 1
ATOM 802 O O . VAL A 1 106 ? 1.290 -9.283 -5.556 1.00 60.25 106 VAL A O 1
ATOM 805 N N . LEU A 1 107 ? 1.424 -7.072 -5.853 1.00 56.88 107 LEU A N 1
ATOM 806 C CA . LEU A 1 107 ? 0.290 -6.774 -4.969 1.00 56.88 107 LEU A CA 1
ATOM 807 C C . LEU A 1 107 ? -1.069 -7.131 -5.582 1.00 56.88 107 LEU A C 1
ATOM 809 O O . LEU A 1 107 ? -2.018 -7.376 -4.835 1.00 56.88 107 LEU A O 1
ATOM 813 N N . GLU A 1 108 ? -1.179 -7.154 -6.913 1.00 62.72 108 GLU A N 1
ATOM 814 C CA . GLU A 1 108 ? -2.405 -7.577 -7.604 1.00 62.72 108 GLU A CA 1
ATOM 815 C C . GLU A 1 108 ? -2.728 -9.057 -7.338 1.00 62.72 108 GLU A C 1
ATOM 817 O O . GLU A 1 108 ? -3.903 -9.423 -7.295 1.00 62.72 108 GLU A O 1
ATOM 822 N N . GLU A 1 109 ? -1.712 -9.884 -7.073 1.00 71.56 109 GLU A N 1
ATOM 823 C CA . GLU A 1 109 ? -1.874 -11.312 -6.771 1.00 71.56 109 GLU A CA 1
ATOM 824 C C . GLU A 1 109 ? -2.055 -11.608 -5.274 1.00 71.56 109 GLU A C 1
ATOM 826 O O . GLU A 1 109 ? -2.548 -12.676 -4.902 1.00 71.56 109 GLU A O 1
ATOM 831 N N . MET A 1 110 ? -1.693 -10.668 -4.397 1.00 83.19 110 MET A N 1
ATOM 832 C CA . MET A 1 110 ? -1.777 -10.874 -2.956 1.00 83.19 110 MET A CA 1
ATOM 833 C C . MET A 1 110 ? -3.181 -10.705 -2.403 1.00 83.19 110 MET A C 1
ATOM 835 O O . MET A 1 110 ? -3.879 -9.728 -2.684 1.00 83.19 110 MET A O 1
ATOM 839 N N . ARG A 1 111 ? -3.529 -11.605 -1.488 1.00 89.81 111 ARG A N 1
ATOM 840 C CA . ARG A 1 111 ? -4.782 -11.595 -0.742 1.00 89.81 111 ARG A CA 1
ATOM 841 C C . ARG A 1 111 ? -4.611 -11.031 0.661 1.00 89.81 111 ARG A C 1
ATOM 843 O O . ARG A 1 111 ? -3.555 -11.175 1.277 1.00 89.81 111 ARG A O 1
ATOM 850 N N . VAL A 1 112 ? -5.688 -10.465 1.202 1.00 93.38 112 VAL A N 1
ATOM 851 C CA . VAL A 1 112 ? -5.770 -9.946 2.578 1.00 93.38 112 VAL A CA 1
ATOM 852 C C . VAL A 1 112 ? -5.268 -10.962 3.600 1.00 93.38 112 VAL A C 1
ATOM 854 O O . VAL A 1 112 ? -4.469 -10.607 4.464 1.00 93.38 112 VAL A O 1
ATOM 857 N N . ARG A 1 113 ? -5.638 -12.242 3.456 1.00 92.25 113 ARG A N 1
ATOM 858 C CA . ARG A 1 113 ? -5.218 -13.312 4.378 1.00 92.25 113 ARG A CA 1
ATOM 859 C C . ARG A 1 113 ? -3.703 -13.489 4.507 1.00 92.25 113 ARG A C 1
ATOM 861 O O . ARG A 1 113 ? -3.246 -14.098 5.464 1.00 92.25 113 ARG A O 1
ATOM 868 N N . GLN A 1 114 ? -2.932 -13.011 3.530 1.00 88.25 114 GLN A N 1
ATOM 869 C CA . GLN A 1 114 ? -1.476 -13.155 3.502 1.00 88.25 114 GLN A CA 1
ATOM 870 C C . GLN A 1 114 ? -0.744 -12.008 4.210 1.00 88.25 114 GLN A C 1
ATOM 872 O O . GLN A 1 114 ? 0.445 -12.157 4.484 1.00 88.25 114 GLN A O 1
ATOM 877 N N . ALA A 1 115 ? -1.422 -10.888 4.482 1.00 90.69 115 ALA A N 1
ATOM 878 C CA . ALA A 1 115 ? -0.829 -9.716 5.131 1.00 90.69 115 ALA A CA 1
ATOM 879 C C . ALA A 1 115 ? -1.555 -9.280 6.410 1.00 90.69 115 ALA A C 1
ATOM 881 O O . ALA A 1 115 ? -0.983 -8.528 7.187 1.00 90.69 115 ALA A O 1
ATOM 882 N N . MET A 1 116 ? -2.796 -9.720 6.642 1.00 92.88 116 MET A N 1
ATOM 883 C CA . MET A 1 116 ? -3.534 -9.361 7.853 1.00 92.88 116 MET A CA 1
ATOM 884 C C . MET A 1 116 ? -2.841 -9.870 9.122 1.00 92.88 116 MET A C 1
ATOM 886 O O . MET A 1 116 ? -2.271 -10.963 9.145 1.00 92.88 116 MET A O 1
ATOM 890 N N . SER A 1 117 ? -2.975 -9.106 10.200 1.00 90.94 117 SER A N 1
ATOM 891 C CA . SER A 1 117 ? -2.584 -9.535 11.537 1.00 90.94 117 SER A CA 1
ATOM 892 C C . SER A 1 117 ? -3.621 -10.511 12.109 1.00 90.94 117 SER A C 1
ATOM 894 O O . SER A 1 117 ? -4.822 -10.221 12.122 1.00 90.94 117 SER A O 1
ATOM 896 N N . HIS A 1 118 ? -3.151 -11.667 12.587 1.00 87.69 118 HIS A N 1
ATOM 897 C CA . HIS A 1 118 ? -3.948 -12.692 13.269 1.00 87.69 118 HIS A CA 1
ATOM 898 C C . HIS A 1 118 ? -3.084 -13.448 14.307 1.00 87.69 118 HIS A C 1
ATOM 900 O O . HIS A 1 118 ? -1.957 -13.826 13.972 1.00 87.69 118 HIS A O 1
ATOM 906 N N . PRO A 1 119 ? -3.600 -13.747 15.519 1.00 83.19 119 PRO A N 1
ATOM 907 C CA . PRO A 1 119 ? -4.927 -13.382 16.029 1.00 83.19 119 PRO A CA 1
ATOM 908 C C . PRO A 1 119 ? -5.030 -11.885 16.355 1.00 83.19 119 PRO A C 1
ATOM 910 O O . PRO A 1 119 ? -4.052 -11.261 16.756 1.00 83.19 119 PRO A O 1
ATOM 913 N N . VAL A 1 120 ? -6.218 -11.308 16.161 1.00 91.31 120 VAL A N 1
ATOM 914 C CA . VAL A 1 120 ? -6.504 -9.899 16.474 1.00 91.31 120 VAL A CA 1
ATOM 915 C C . VAL A 1 120 ? -7.108 -9.785 17.870 1.00 91.31 120 VAL A C 1
ATOM 917 O O . VAL A 1 120 ? -7.976 -10.577 18.235 1.00 91.31 120 VAL A O 1
ATOM 920 N N . GLN A 1 121 ? -6.676 -8.792 18.648 1.00 93.88 121 GLN A N 1
ATOM 921 C CA . GLN A 1 121 ? -7.308 -8.486 19.929 1.00 93.88 121 GLN A CA 1
ATOM 922 C C . GLN A 1 121 ? -8.601 -7.701 19.714 1.00 93.88 121 GLN A C 1
ATOM 924 O O . GLN A 1 121 ? -8.652 -6.780 18.898 1.00 93.88 121 GLN A O 1
ATOM 929 N N . THR A 1 122 ? -9.638 -8.039 20.470 1.00 95.50 122 THR A N 1
ATOM 930 C CA . THR A 1 122 ? -10.965 -7.428 20.359 1.00 95.50 122 THR A CA 1
ATOM 931 C C . THR A 1 122 ? -11.404 -6.832 21.688 1.00 95.50 122 THR A C 1
ATOM 933 O O . THR A 1 122 ? -10.955 -7.265 22.748 1.00 95.50 122 THR A O 1
ATOM 936 N N . LEU A 1 123 ? -12.297 -5.848 21.630 1.00 96.88 123 LEU A N 1
ATOM 937 C CA . LEU A 1 123 ? -12.844 -5.162 22.804 1.00 96.88 123 LEU A CA 1
ATOM 938 C C . LEU A 1 123 ? -14.343 -5.415 22.940 1.00 96.88 123 LEU A C 1
ATOM 940 O O . LEU A 1 123 ? -15.021 -5.636 21.939 1.00 96.88 123 LEU A O 1
ATOM 944 N N . ALA A 1 124 ? -14.864 -5.305 24.158 1.00 97.56 124 ALA A N 1
ATOM 945 C CA . ALA A 1 124 ? -16.300 -5.225 24.410 1.00 97.56 124 ALA A CA 1
ATOM 946 C C . ALA A 1 124 ? -16.757 -3.753 24.492 1.00 97.56 124 ALA A C 1
ATOM 948 O O . ALA A 1 124 ? -15.989 -2.900 24.943 1.00 97.56 124 ALA A O 1
ATOM 949 N N . PRO A 1 125 ? -18.016 -3.414 24.149 1.00 97.56 125 PRO A N 1
ATOM 950 C CA . PRO A 1 125 ? -18.553 -2.063 24.340 1.00 97.56 125 PRO A CA 1
ATOM 951 C C . PRO A 1 125 ? -18.494 -1.571 25.795 1.00 97.56 125 PRO A C 1
ATOM 953 O O . PRO A 1 125 ? -18.475 -0.363 26.033 1.00 97.56 125 PRO A O 1
ATOM 956 N N . THR A 1 126 ? -18.468 -2.500 26.752 1.00 97.44 126 THR A N 1
ATOM 957 C CA . THR A 1 126 ? -18.379 -2.255 28.198 1.00 97.44 126 THR A CA 1
ATOM 958 C C . THR A 1 126 ? -16.949 -2.077 28.707 1.00 97.44 126 THR A C 1
ATOM 960 O O . THR A 1 126 ? -16.771 -1.785 29.886 1.00 97.44 126 THR A O 1
ATOM 963 N N . ASP A 1 127 ? -15.932 -2.271 27.864 1.00 97.69 127 ASP A N 1
ATOM 964 C CA . ASP A 1 127 ? -14.545 -2.015 28.249 1.00 97.69 127 ASP A CA 1
ATOM 965 C C . ASP A 1 127 ? -14.299 -0.516 28.442 1.00 97.69 127 ASP A C 1
ATOM 967 O O . ASP A 1 127 ? -14.942 0.320 27.805 1.00 97.69 127 ASP A O 1
ATOM 971 N N . THR A 1 128 ? -13.348 -0.169 29.309 1.00 97.69 128 THR A N 1
ATOM 972 C CA . THR A 1 128 ? -12.940 1.220 29.547 1.00 97.69 128 THR A CA 1
ATOM 973 C C . THR A 1 128 ? -11.776 1.618 28.654 1.00 97.69 128 THR A C 1
ATOM 975 O O . THR A 1 128 ? -10.944 0.794 28.270 1.00 97.69 128 THR A O 1
ATOM 978 N N . ILE A 1 129 ? -11.661 2.912 28.371 1.00 97.56 129 ILE A N 1
ATOM 979 C CA . ILE A 1 129 ? -10.520 3.461 27.638 1.00 97.56 129 ILE A CA 1
ATOM 980 C C . ILE A 1 129 ? -9.199 3.233 28.387 1.00 97.56 129 ILE A C 1
ATOM 982 O O . ILE A 1 129 ? -8.188 2.973 27.740 1.00 97.56 129 ILE A O 1
ATOM 986 N N . ALA A 1 130 ? -9.201 3.222 29.724 1.00 96.56 130 ALA A N 1
ATOM 987 C CA . ALA A 1 130 ? -8.041 2.844 30.534 1.00 96.56 130 ALA A CA 1
ATOM 988 C C . ALA A 1 130 ? -7.482 1.461 30.148 1.00 96.56 130 ALA A C 1
ATOM 990 O O . ALA A 1 130 ? -6.292 1.335 29.863 1.00 96.56 130 ALA A O 1
ATOM 991 N N . LYS A 1 131 ? -8.355 0.448 30.037 1.00 95.94 131 LYS A N 1
ATOM 992 C CA . LYS A 1 131 ? -7.976 -0.899 29.584 1.00 95.94 131 LYS A CA 1
ATOM 993 C C . LYS A 1 131 ? -7.393 -0.870 28.169 1.00 95.94 131 LYS A C 1
ATOM 995 O O . LYS A 1 131 ? -6.413 -1.554 27.893 1.00 95.94 131 LYS A O 1
ATOM 1000 N N . VAL A 1 132 ? -7.968 -0.072 27.267 1.00 96.31 132 VAL A N 1
ATOM 1001 C CA . VAL A 1 132 ? -7.456 0.051 25.890 1.00 96.31 132 VAL A CA 1
ATOM 1002 C C . VAL A 1 132 ? -6.049 0.646 25.871 1.00 96.31 132 VAL A C 1
ATOM 1004 O O . VAL A 1 132 ? -5.193 0.155 25.142 1.00 96.31 132 VAL A O 1
ATOM 1007 N N . VAL A 1 133 ? -5.778 1.658 26.696 1.00 95.38 133 VAL A N 1
ATOM 1008 C CA . VAL A 1 133 ? -4.435 2.245 26.820 1.00 95.38 133 VAL A CA 1
ATOM 1009 C C . VAL A 1 133 ? -3.421 1.201 27.281 1.00 95.38 133 VAL A C 1
ATOM 1011 O O . VAL A 1 133 ? -2.346 1.110 26.695 1.00 95.38 133 VAL A O 1
ATOM 1014 N N . GLU A 1 134 ? -3.761 0.374 28.271 1.00 94.56 134 GLU A N 1
ATOM 1015 C CA . GLU A 1 134 ? -2.887 -0.722 28.711 1.00 94.56 134 GLU A CA 1
ATOM 1016 C C . GLU A 1 134 ? -2.606 -1.727 27.586 1.00 94.56 134 GLU A C 1
ATOM 1018 O O . GLU A 1 134 ? -1.465 -2.159 27.420 1.00 94.56 134 GLU A O 1
ATOM 1023 N N . LEU A 1 135 ? -3.618 -2.070 26.780 1.00 94.06 135 LEU A N 1
ATOM 1024 C CA . LEU A 1 135 ? -3.453 -2.968 25.632 1.00 94.06 135 LEU A CA 1
ATOM 1025 C C . LEU A 1 135 ? -2.540 -2.376 24.552 1.00 94.06 135 LEU A C 1
ATOM 1027 O O . LEU A 1 135 ? -1.739 -3.109 23.973 1.00 94.06 135 LEU A O 1
ATOM 1031 N N . ILE A 1 136 ? -2.639 -1.069 24.296 1.00 93.81 136 ILE A N 1
ATOM 1032 C CA . ILE A 1 136 ? -1.768 -0.365 23.345 1.00 93.81 136 ILE A CA 1
ATOM 1033 C C . ILE A 1 136 ? -0.331 -0.319 23.874 1.00 93.81 136 ILE A C 1
ATOM 1035 O O . ILE A 1 136 ? 0.601 -0.612 23.133 1.00 93.81 136 ILE A O 1
ATOM 1039 N N . LEU A 1 137 ? -0.132 0.010 25.154 1.00 91.94 137 LEU A N 1
ATOM 1040 C CA . LEU A 1 137 ? 1.205 0.131 25.750 1.00 91.94 137 LEU A CA 1
ATOM 1041 C C . LEU A 1 137 ? 1.941 -1.212 25.862 1.00 91.94 137 LEU A C 1
ATOM 1043 O O . LEU A 1 137 ? 3.168 -1.244 25.780 1.00 91.94 137 LEU A O 1
ATOM 1047 N N . HIS A 1 138 ? 1.211 -2.313 26.044 1.00 91.25 138 HIS A N 1
ATOM 1048 C CA . HIS A 1 138 ? 1.784 -3.659 26.133 1.00 91.25 138 HIS A CA 1
ATOM 1049 C C . HIS A 1 138 ? 1.773 -4.428 24.805 1.00 91.25 138 HIS A C 1
ATOM 1051 O O . HIS A 1 138 ? 2.249 -5.564 24.750 1.00 91.25 138 HIS A O 1
ATOM 1057 N N . GLY A 1 139 ? 1.227 -3.839 23.741 1.00 87.69 139 GLY A N 1
ATOM 1058 C CA . GLY A 1 139 ? 1.001 -4.504 22.466 1.00 87.69 139 GLY A CA 1
ATOM 1059 C C . GLY A 1 139 ? 1.560 -3.742 21.270 1.00 87.69 139 GLY A C 1
ATOM 1060 O O . GLY A 1 139 ? 2.121 -2.659 21.375 1.00 87.69 139 GLY A O 1
ATOM 1061 N N . LEU A 1 140 ? 1.390 -4.342 20.092 1.00 84.69 140 LEU A N 1
ATOM 1062 C CA . LEU A 1 140 ? 1.667 -3.703 18.798 1.00 84.69 140 LEU A CA 1
ATOM 1063 C C . LEU A 1 140 ? 0.383 -3.209 18.111 1.00 84.69 140 LEU A C 1
ATOM 1065 O O . LEU A 1 140 ? 0.443 -2.578 17.059 1.00 84.69 140 LEU A O 1
ATOM 1069 N N . GLN A 1 141 ? -0.783 -3.527 18.681 1.00 92.25 141 GLN A N 1
ATOM 1070 C CA . GLN A 1 141 ? -2.085 -3.215 18.111 1.00 92.25 141 GLN A CA 1
ATOM 1071 C C . GLN A 1 141 ? -2.600 -1.890 18.679 1.00 92.25 141 GLN A C 1
ATOM 1073 O O . GLN A 1 141 ? -2.782 -1.752 19.885 1.00 92.25 141 GLN A O 1
ATOM 1078 N N . ALA A 1 142 ? -2.847 -0.939 17.784 1.00 92.06 142 ALA A N 1
ATOM 1079 C CA . ALA A 1 142 ? -3.339 0.400 18.103 1.00 92.06 142 ALA A CA 1
ATOM 1080 C C . ALA A 1 142 ? -4.838 0.587 17.791 1.00 92.06 142 ALA A C 1
ATOM 1082 O O . ALA A 1 142 ? -5.492 1.448 18.374 1.00 92.06 142 ALA A O 1
ATOM 1083 N N . ASP A 1 143 ? -5.392 -0.254 16.912 1.00 95.06 143 ASP A N 1
ATOM 1084 C CA . ASP A 1 143 ? -6.790 -0.215 16.485 1.00 95.06 143 ASP A CA 1
ATOM 1085 C C . ASP A 1 143 ? -7.476 -1.546 16.812 1.00 95.06 143 ASP A C 1
ATOM 1087 O O . ASP A 1 143 ? -6.881 -2.610 16.646 1.00 95.06 143 ASP A O 1
ATOM 1091 N N . PHE A 1 144 ? -8.730 -1.513 17.257 1.00 96.12 144 PHE A N 1
ATOM 1092 C CA . PHE A 1 144 ? -9.416 -2.679 17.813 1.00 96.12 144 PHE A CA 1
ATOM 1093 C C . PHE A 1 144 ? -10.818 -2.858 17.222 1.00 96.12 144 PHE A C 1
ATOM 1095 O O . PHE A 1 144 ? -11.643 -1.940 17.289 1.00 96.12 144 PHE A O 1
ATOM 1102 N N . PRO A 1 145 ? -11.142 -4.049 16.689 1.00 96.81 145 PRO A N 1
ATOM 1103 C CA . PRO A 1 145 ? -12.524 -4.443 16.451 1.00 96.81 145 PRO A CA 1
ATOM 1104 C C . PRO A 1 145 ? -13.275 -4.565 17.784 1.00 96.81 145 PRO A C 1
ATOM 1106 O O . PRO A 1 145 ? -12.768 -5.150 18.744 1.00 96.81 145 PRO A O 1
ATOM 1109 N N . VAL A 1 146 ? -14.492 -4.030 17.834 1.00 97.44 146 VAL A N 1
ATOM 1110 C CA . VAL A 1 146 ? -15.374 -4.114 19.003 1.00 97.44 146 VAL A CA 1
ATOM 1111 C C . VAL A 1 146 ? -16.448 -5.161 18.735 1.00 97.44 146 VAL A C 1
ATOM 1113 O O . VAL A 1 146 ? -17.174 -5.071 17.739 1.00 97.44 146 VAL A O 1
ATOM 1116 N N . LEU A 1 147 ? -16.533 -6.148 19.623 1.00 96.75 147 LEU A N 1
ATOM 1117 C CA . LEU A 1 147 ? -17.459 -7.268 19.556 1.00 96.75 147 LEU A CA 1
ATOM 1118 C C . LEU A 1 147 ? -18.511 -7.172 20.664 1.00 96.75 147 LEU A C 1
ATOM 1120 O O . LEU A 1 147 ? -18.179 -6.953 21.825 1.00 96.75 147 LEU A O 1
ATOM 1124 N N . GLU A 1 148 ? -19.768 -7.409 20.312 1.00 95.12 148 GLU A N 1
ATOM 1125 C CA . GLU A 1 148 ? -20.863 -7.654 21.252 1.00 95.12 148 GLU A CA 1
ATOM 1126 C C . GLU A 1 148 ? -21.460 -9.017 20.900 1.00 95.12 148 GLU A C 1
ATOM 1128 O O . GLU A 1 148 ? -21.840 -9.237 19.750 1.00 95.12 148 GLU A O 1
ATOM 1133 N N . ASP A 1 149 ? -21.456 -9.959 21.844 1.00 90.75 149 ASP A N 1
ATOM 1134 C CA . ASP A 1 149 ? -21.897 -11.345 21.621 1.00 90.75 149 ASP A CA 1
ATOM 1135 C C . ASP A 1 149 ? -21.280 -11.994 20.359 1.00 90.75 149 ASP A C 1
ATOM 1137 O O . ASP A 1 149 ? -21.988 -12.546 19.518 1.00 90.75 149 ASP A O 1
ATOM 1141 N N . GLU A 1 150 ? -19.952 -11.890 20.193 1.00 88.31 150 GLU A N 1
ATOM 1142 C CA . GLU A 1 150 ? -19.178 -12.367 19.022 1.00 88.31 150 GLU A CA 1
ATOM 1143 C C . GLU A 1 150 ? -19.473 -11.646 17.693 1.00 88.31 150 GLU A C 1
ATOM 1145 O O . GLU A 1 150 ? -18.892 -11.973 16.654 1.00 88.31 150 GLU A O 1
ATOM 1150 N N . ARG A 1 151 ? -20.342 -10.631 17.695 1.00 93.44 151 ARG A N 1
ATOM 1151 C CA . ARG A 1 151 ? -20.683 -9.859 16.498 1.00 93.44 151 ARG A CA 1
ATOM 1152 C C . ARG A 1 151 ? -19.883 -8.574 16.444 1.00 93.44 151 ARG A C 1
ATOM 1154 O O . ARG A 1 151 ? -19.837 -7.816 17.406 1.00 93.44 151 ARG A O 1
ATOM 1161 N N . LEU A 1 152 ? -19.307 -8.287 15.282 1.00 95.75 152 LEU A N 1
ATOM 1162 C CA . LEU A 1 152 ? -18.633 -7.019 15.021 1.00 95.75 152 LEU A CA 1
ATOM 1163 C C . LEU A 1 152 ? -19.641 -5.864 15.024 1.00 95.75 152 LEU A C 1
ATOM 1165 O O . LEU A 1 152 ? -20.441 -5.734 14.098 1.00 95.75 152 LEU A O 1
ATOM 1169 N N . VAL A 1 153 ? -19.575 -5.018 16.052 1.00 96.06 153 VAL A N 1
ATOM 1170 C CA . VAL A 1 153 ? -20.476 -3.865 16.244 1.00 96.06 153 VAL A CA 1
ATOM 1171 C C . VAL A 1 153 ? -19.777 -2.518 16.093 1.00 96.06 153 VAL A C 1
ATOM 1173 O O . VAL A 1 153 ? -20.436 -1.490 15.920 1.00 96.06 153 VAL A O 1
ATOM 1176 N N . GLY A 1 154 ? -18.445 -2.500 16.147 1.00 95.50 154 GLY A N 1
ATOM 1177 C CA . GLY A 1 154 ? -17.685 -1.261 16.134 1.00 95.50 154 GLY A CA 1
ATOM 1178 C C . GLY A 1 154 ? -16.219 -1.438 15.782 1.00 95.50 154 GLY A C 1
ATOM 1179 O O . GLY A 1 154 ? -15.685 -2.545 15.750 1.00 95.50 154 GLY A O 1
ATOM 1180 N N . MET A 1 155 ? -15.559 -0.308 15.562 1.00 96.12 155 MET A N 1
ATOM 1181 C CA . MET A 1 155 ? -14.107 -0.223 15.488 1.00 96.12 155 MET A CA 1
ATOM 1182 C C . MET A 1 155 ? -13.637 0.966 16.321 1.00 96.12 155 MET A C 1
ATOM 1184 O O . MET A 1 155 ? -14.251 2.035 16.286 1.00 96.12 155 MET A O 1
ATOM 1188 N N . LEU A 1 156 ? -12.576 0.768 17.094 1.00 96.44 156 LEU A N 1
ATOM 1189 C CA . LEU A 1 156 ? -11.959 1.796 17.917 1.00 96.44 156 LEU A CA 1
ATOM 1190 C C . LEU A 1 156 ? -10.535 2.038 17.423 1.00 96.44 156 LEU A C 1
ATOM 1192 O O . LEU A 1 156 ? -9.724 1.115 17.439 1.00 96.44 156 LEU A O 1
ATOM 1196 N N . THR A 1 157 ? -10.235 3.263 16.991 1.00 94.81 157 THR A N 1
ATOM 1197 C CA . THR A 1 157 ? -8.879 3.636 16.562 1.00 94.81 157 THR A CA 1
ATOM 1198 C C . THR A 1 157 ? -8.085 4.290 17.683 1.00 94.81 157 THR A C 1
ATOM 1200 O O . THR A 1 157 ? -8.666 4.894 18.588 1.00 94.81 157 THR A O 1
ATOM 1203 N N . GLU A 1 158 ? -6.758 4.291 17.569 1.00 94.00 158 GLU A N 1
ATOM 1204 C CA . GLU A 1 158 ? -5.876 5.057 18.464 1.00 94.00 158 GLU A CA 1
ATOM 1205 C C . GLU A 1 158 ? -6.286 6.538 18.552 1.00 94.00 158 GLU A C 1
ATOM 1207 O O . GLU A 1 158 ? -6.318 7.138 19.626 1.00 94.00 158 GLU A O 1
ATOM 1212 N N . GLY A 1 159 ? -6.675 7.135 17.421 1.00 93.00 159 GLY A N 1
ATOM 1213 C CA . GLY A 1 159 ? -7.148 8.519 17.386 1.00 93.00 159 GLY A CA 1
ATOM 1214 C C . GLY A 1 159 ? -8.432 8.739 18.195 1.00 93.00 159 GLY A C 1
ATOM 1215 O O . GLY A 1 159 ? -8.590 9.791 18.819 1.00 93.00 159 GLY A O 1
ATOM 1216 N N . ASP A 1 160 ? -9.333 7.752 18.218 1.00 94.50 160 ASP A N 1
ATOM 1217 C CA . ASP A 1 160 ? -10.560 7.810 19.019 1.00 94.50 160 ASP A CA 1
ATOM 1218 C C . ASP A 1 160 ? -10.235 7.684 20.517 1.00 94.50 160 ASP A C 1
ATOM 1220 O O . ASP A 1 160 ? -10.773 8.444 21.321 1.00 94.50 160 ASP A O 1
ATOM 1224 N N . VAL A 1 161 ? -9.289 6.806 20.879 1.00 95.25 161 VAL A N 1
ATOM 1225 C CA . VAL A 1 161 ? -8.769 6.644 22.250 1.00 95.25 161 VAL A CA 1
ATOM 1226 C C . VAL A 1 161 ? -8.165 7.950 22.765 1.00 95.25 161 VAL A C 1
ATOM 1228 O O . VAL A 1 161 ? -8.563 8.442 23.821 1.00 95.25 161 VAL A O 1
ATOM 1231 N N . LEU A 1 162 ? -7.255 8.559 21.999 1.00 95.12 162 LEU A N 1
ATOM 1232 C CA . LEU A 1 162 ? -6.626 9.832 22.362 1.00 95.12 162 LEU A CA 1
ATOM 1233 C C . LEU A 1 162 ? -7.664 10.955 22.512 1.00 95.12 162 LEU A C 1
ATOM 1235 O O . LEU A 1 162 ? -7.586 11.759 23.444 1.00 95.12 162 LEU A O 1
ATOM 1239 N N . SER A 1 163 ? -8.669 11.002 21.629 1.00 95.44 163 SER A N 1
ATOM 1240 C CA . SER A 1 163 ? -9.749 11.990 21.732 1.00 95.44 163 SER A CA 1
ATOM 1241 C C . SER A 1 163 ? -10.619 11.773 22.973 1.00 95.44 163 SER A C 1
ATOM 1243 O O . SER A 1 163 ? -10.987 12.748 23.632 1.00 95.44 163 SER A O 1
ATOM 1245 N N . ALA A 1 164 ? -10.928 10.517 23.307 1.00 95.44 164 ALA A N 1
ATOM 1246 C CA . ALA A 1 164 ? -11.710 10.152 24.483 1.00 95.44 164 ALA A CA 1
ATOM 1247 C C . ALA A 1 164 ? -10.975 10.505 25.783 1.00 95.44 164 ALA A C 1
ATOM 1249 O O . ALA A 1 164 ? -11.556 11.159 26.649 1.00 95.44 164 ALA A O 1
ATOM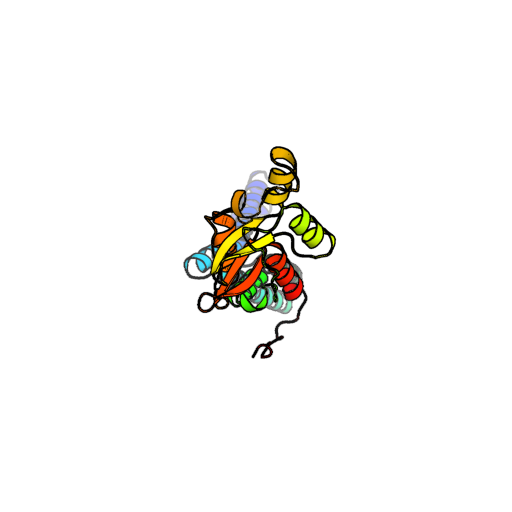 1250 N N . LEU A 1 165 ? -9.680 10.181 25.884 1.00 94.38 165 LEU A N 1
ATOM 1251 C CA . LEU A 1 165 ? -8.845 10.540 27.036 1.00 94.38 165 LEU A CA 1
ATOM 1252 C C . LEU A 1 165 ? -8.831 12.048 27.290 1.00 94.38 165 LEU A C 1
ATOM 1254 O O . LEU A 1 165 ? -8.932 12.478 28.435 1.00 94.38 165 LEU A O 1
ATOM 1258 N N . HIS A 1 166 ? -8.742 12.851 26.227 1.00 94.56 166 HIS A N 1
ATOM 1259 C CA . HIS A 1 166 ? -8.708 14.305 26.352 1.00 94.56 166 HIS A CA 1
ATOM 1260 C C . HIS A 1 166 ? -10.067 14.918 26.728 1.00 94.56 166 HIS A C 1
ATOM 1262 O O . HIS A 1 166 ? -10.109 15.908 27.453 1.00 94.56 166 HIS A O 1
ATOM 1268 N N . LYS A 1 167 ? -11.178 14.370 26.216 1.00 94.94 167 LYS A N 1
ATOM 1269 C CA . LYS A 1 167 ? -12.515 14.981 26.346 1.00 94.94 167 LYS A CA 1
ATOM 1270 C C . LYS A 1 167 ? -13.368 14.417 27.481 1.00 94.94 167 LYS A C 1
ATOM 1272 O O . LYS A 1 167 ? -14.198 15.143 28.015 1.00 94.94 167 LYS A O 1
ATOM 1277 N N . GLN A 1 168 ? -13.244 13.123 27.761 1.00 93.88 168 GLN A N 1
ATOM 1278 C CA . GLN A 1 168 ? -14.182 12.350 28.588 1.00 93.88 168 GLN A CA 1
ATOM 1279 C C . GLN A 1 168 ? -13.466 11.628 29.739 1.00 93.88 168 GLN A C 1
ATOM 1281 O O . GLN A 1 168 ? -14.056 11.434 30.797 1.00 93.88 168 GLN A O 1
ATOM 1286 N N . GLY A 1 169 ? -12.179 11.304 29.568 1.00 93.88 169 GLY A N 1
ATOM 1287 C CA . GLY A 1 169 ? -11.342 10.667 30.583 1.00 93.88 169 GLY A CA 1
ATOM 1288 C C . GLY A 1 169 ? -11.188 9.156 30.384 1.00 93.88 169 GLY A C 1
ATOM 1289 O O . GLY A 1 169 ? -11.749 8.568 29.456 1.00 93.88 169 GLY A O 1
ATOM 1290 N N . ALA A 1 170 ? -10.394 8.521 31.248 1.00 94.06 170 ALA A N 1
ATOM 1291 C CA . ALA A 1 170 ? -9.995 7.118 31.101 1.00 94.06 170 ALA A CA 1
ATOM 1292 C C . ALA A 1 170 ? -11.114 6.109 31.438 1.00 94.06 170 ALA A C 1
ATOM 1294 O O . ALA A 1 170 ? -11.122 5.008 30.890 1.00 94.06 170 ALA A O 1
ATOM 1295 N N . ASP A 1 171 ? -12.091 6.499 32.262 1.00 96.25 171 ASP A N 1
ATOM 1296 C CA . ASP A 1 171 ? -13.224 5.641 32.654 1.00 96.25 171 ASP A CA 1
ATOM 1297 C C . ASP A 1 171 ? -14.342 5.577 31.599 1.00 96.25 171 ASP A C 1
ATOM 1299 O O . ASP A 1 171 ? -15.317 4.841 31.751 1.00 96.25 171 ASP A O 1
ATOM 1303 N N . THR A 1 172 ? -14.206 6.336 30.509 1.00 96.69 172 THR A N 1
ATOM 1304 C CA . THR A 1 172 ? -15.118 6.297 29.360 1.00 96.69 172 THR A CA 1
ATOM 1305 C C . THR A 1 172 ? -15.242 4.878 28.814 1.00 96.69 172 THR A C 1
ATOM 1307 O O . THR A 1 172 ? -14.239 4.182 28.652 1.00 96.69 172 THR A O 1
ATOM 1310 N N . LEU A 1 173 ? -16.462 4.464 28.469 1.00 97.75 173 LEU A N 1
ATOM 1311 C CA . LEU A 1 173 ? -16.705 3.159 27.858 1.00 97.75 173 LEU A CA 1
ATOM 1312 C C . LEU A 1 173 ? -16.443 3.185 26.351 1.00 97.75 173 LEU A C 1
ATOM 1314 O O . LEU A 1 173 ? -16.852 4.113 25.649 1.00 97.75 173 LEU A O 1
ATOM 1318 N N . VAL A 1 174 ? -15.854 2.111 25.830 1.00 97.56 174 VAL A N 1
ATOM 1319 C CA . VAL A 1 174 ? -15.567 1.921 24.401 1.00 97.56 174 VAL A CA 1
ATOM 1320 C C . VAL A 1 174 ? -16.822 2.112 23.547 1.00 97.56 174 VAL A C 1
ATOM 1322 O O . VAL A 1 174 ? -16.774 2.799 22.528 1.00 97.56 174 VAL A O 1
ATOM 1325 N N . GLY A 1 175 ? -17.975 1.595 23.981 1.00 96.81 175 GLY A N 1
ATOM 1326 C CA . GLY A 1 175 ? -19.243 1.703 23.249 1.00 96.81 175 GLY A CA 1
ATOM 1327 C C . GLY A 1 175 ? -19.746 3.138 23.024 1.00 96.81 175 GLY A C 1
ATOM 1328 O O . GLY A 1 175 ? -20.571 3.368 22.129 1.00 96.81 175 GLY A O 1
ATOM 1329 N N . GLN A 1 176 ? -19.248 4.104 23.806 1.00 95.94 176 GLN A N 1
ATOM 1330 C CA . GLN A 1 176 ? -19.595 5.524 23.684 1.00 95.94 176 GLN A CA 1
ATOM 1331 C C . GLN A 1 176 ? -18.773 6.237 22.605 1.00 95.94 176 GLN A C 1
ATOM 1333 O O . GLN A 1 176 ? -19.259 7.194 22.004 1.00 95.94 176 GLN A O 1
ATOM 1338 N N . VAL A 1 177 ? -17.554 5.763 22.334 1.00 96.25 177 VAL A N 1
ATOM 1339 C CA . VAL A 1 177 ? -16.597 6.431 21.434 1.00 96.25 177 VAL A CA 1
ATOM 1340 C C . VAL A 1 177 ? -16.243 5.619 20.189 1.00 96.25 177 VAL A C 1
ATOM 1342 O O . VAL A 1 177 ? -15.698 6.177 19.239 1.00 96.25 177 VAL A O 1
ATOM 1345 N N . MET A 1 178 ? -16.579 4.325 20.151 1.00 96.00 178 MET A N 1
ATOM 1346 C CA . MET A 1 178 ? -16.346 3.472 18.986 1.00 96.00 178 MET A CA 1
ATOM 1347 C C . MET A 1 178 ? -17.076 3.984 17.739 1.00 96.00 178 MET A C 1
ATOM 1349 O O . MET A 1 178 ? -18.207 4.483 17.789 1.00 96.00 178 MET A O 1
ATOM 1353 N N . ARG A 1 179 ? -16.461 3.775 16.577 1.00 94.50 179 ARG A N 1
ATOM 1354 C CA . ARG A 1 179 ? -17.078 4.060 15.283 1.00 94.50 179 ARG A CA 1
ATOM 1355 C C . ARG A 1 179 ? -17.998 2.917 14.891 1.00 94.50 179 ARG A C 1
ATOM 1357 O O . ARG A 1 179 ? -17.586 1.762 14.879 1.00 94.50 179 ARG A O 1
ATOM 1364 N N . ARG A 1 180 ? -19.228 3.256 14.503 1.00 93.06 180 ARG A N 1
ATOM 1365 C CA . ARG A 1 180 ? -20.227 2.306 13.972 1.00 93.06 180 ARG A CA 1
ATOM 1366 C C . ARG A 1 180 ? -20.252 2.243 12.443 1.00 93.06 180 ARG A C 1
ATOM 1368 O O . ARG A 1 180 ? -20.802 1.311 11.874 1.00 93.06 180 ARG A O 1
ATOM 1375 N N . GLN A 1 181 ? -19.664 3.237 11.778 1.00 88.69 181 GLN A N 1
ATOM 1376 C CA . GLN A 1 181 ? -19.478 3.248 10.328 1.00 88.69 181 GLN A CA 1
ATOM 1377 C C . GLN A 1 181 ? -18.012 2.953 10.021 1.00 88.69 181 GLN A C 1
ATOM 1379 O O . GLN A 1 181 ? -17.137 3.780 10.278 1.00 88.69 181 GLN A O 1
ATOM 1384 N N . PHE A 1 182 ? -17.752 1.762 9.499 1.00 89.69 182 PHE A N 1
ATOM 1385 C CA . PHE A 1 182 ? -16.423 1.295 9.124 1.00 89.69 182 PHE A CA 1
ATOM 1386 C C . PHE A 1 182 ? -16.527 0.358 7.919 1.00 89.69 182 PHE A C 1
ATOM 1388 O O . PHE A 1 182 ? -17.561 -0.266 7.680 1.00 89.69 182 PHE A O 1
ATOM 1395 N N . ALA A 1 183 ? -15.451 0.286 7.140 1.00 91.75 183 ALA A N 1
ATOM 1396 C CA . ALA A 1 183 ? -15.328 -0.694 6.072 1.00 91.75 183 ALA A CA 1
ATOM 1397 C C . ALA A 1 183 ? -14.854 -2.036 6.644 1.00 91.75 183 ALA A C 1
ATOM 1399 O O . ALA A 1 183 ? -14.169 -2.075 7.663 1.00 91.75 183 ALA A O 1
ATOM 1400 N N . VAL A 1 184 ? -15.198 -3.123 5.960 1.00 94.31 184 VAL A N 1
ATOM 1401 C CA . VAL A 1 184 ? -14.797 -4.489 6.307 1.00 94.31 184 VAL A CA 1
ATOM 1402 C C . VAL A 1 184 ? -14.168 -5.125 5.075 1.00 94.31 184 VAL A C 1
ATOM 1404 O O . VAL A 1 184 ? -14.669 -4.929 3.966 1.00 94.31 184 VAL A O 1
ATOM 1407 N N . ALA A 1 185 ? -13.097 -5.887 5.273 1.00 95.25 185 ALA A N 1
ATOM 1408 C CA . ALA A 1 185 ? -12.442 -6.657 4.222 1.00 95.25 185 ALA A CA 1
ATOM 1409 C C . ALA A 1 185 ? -12.723 -8.158 4.377 1.00 95.25 185 ALA A C 1
ATOM 1411 O O . ALA A 1 185 ? -13.004 -8.644 5.476 1.00 95.25 185 ALA A O 1
ATOM 1412 N N . ARG A 1 186 ? -12.613 -8.913 3.282 1.00 95.50 186 ARG A N 1
ATOM 1413 C CA . ARG A 1 186 ? -12.653 -10.384 3.293 1.00 95.50 186 ARG A CA 1
ATOM 1414 C C . ARG A 1 186 ? -11.253 -10.969 3.076 1.00 95.50 186 ARG A C 1
ATOM 1416 O O . ARG A 1 186 ? -10.481 -10.385 2.317 1.00 95.50 186 ARG A O 1
ATOM 1423 N N . PRO A 1 187 ? -10.938 -12.152 3.638 1.00 94.25 187 PRO A N 1
ATOM 1424 C CA . PRO A 1 187 ? -9.613 -12.772 3.501 1.00 94.25 187 PRO A CA 1
ATOM 1425 C C . PRO A 1 187 ? -9.170 -13.002 2.048 1.00 94.25 187 PRO A C 1
ATOM 1427 O O . PRO A 1 187 ? -7.978 -12.943 1.746 1.00 94.25 187 PRO A O 1
ATOM 1430 N N . GLU A 1 188 ? -10.134 -13.244 1.157 1.00 92.19 188 GLU A N 1
ATOM 1431 C CA . GLU A 1 188 ? -9.918 -13.560 -0.259 1.00 92.19 188 GLU A CA 1
ATOM 1432 C C . GLU A 1 188 ? -9.802 -12.328 -1.170 1.00 92.19 188 GLU A C 1
ATOM 1434 O O . GLU A 1 188 ? -9.480 -12.463 -2.351 1.00 92.19 188 GLU A O 1
ATOM 1439 N N . GLU A 1 189 ? -10.078 -11.126 -0.657 1.00 92.19 189 GLU A N 1
ATOM 1440 C CA . GLU A 1 189 ? -9.922 -9.898 -1.439 1.00 92.19 189 GLU A CA 1
ATOM 1441 C C . GLU A 1 189 ? -8.450 -9.579 -1.685 1.00 92.19 189 GLU A C 1
ATOM 1443 O O . GLU A 1 189 ? -7.579 -9.941 -0.893 1.00 92.19 189 GLU A O 1
ATOM 1448 N N . THR A 1 190 ? -8.165 -8.884 -2.787 1.00 90.12 190 THR A N 1
ATOM 1449 C CA . THR A 1 190 ? -6.798 -8.460 -3.091 1.00 90.12 190 THR A CA 1
ATOM 1450 C C . THR A 1 190 ? -6.389 -7.270 -2.233 1.00 90.12 190 THR A C 1
ATOM 1452 O O . THR A 1 190 ? -7.201 -6.382 -1.947 1.00 90.12 190 THR A O 1
ATOM 1455 N N . LEU A 1 191 ? -5.107 -7.204 -1.865 1.00 89.56 191 LEU A N 1
ATOM 1456 C CA . LEU A 1 191 ? -4.578 -6.082 -1.085 1.00 89.56 191 LEU A CA 1
ATOM 1457 C C . LEU A 1 191 ? -4.763 -4.745 -1.805 1.00 89.56 191 LEU A C 1
ATOM 1459 O O . LEU A 1 191 ? -5.117 -3.763 -1.163 1.00 89.56 191 LEU A O 1
ATOM 1463 N N . VAL A 1 192 ? -4.608 -4.706 -3.134 1.00 87.12 192 VAL A N 1
ATOM 1464 C CA . VAL A 1 192 ? -4.812 -3.486 -3.940 1.00 87.12 192 VAL A CA 1
ATOM 1465 C C . VAL A 1 192 ? -6.245 -2.966 -3.825 1.00 87.12 192 VAL A C 1
ATOM 1467 O O . VAL A 1 192 ? -6.458 -1.763 -3.665 1.00 87.12 192 VAL A O 1
ATOM 1470 N N . LYS A 1 193 ? -7.241 -3.862 -3.872 1.00 89.56 193 LYS A N 1
ATOM 1471 C CA . LYS A 1 193 ? -8.653 -3.480 -3.747 1.00 89.56 193 LYS A CA 1
ATOM 1472 C C . LYS A 1 193 ? -8.924 -2.863 -2.377 1.00 89.56 193 LYS A C 1
ATOM 1474 O O . LYS A 1 193 ? -9.505 -1.780 -2.301 1.00 89.56 193 LYS A O 1
ATOM 1479 N N . VAL A 1 194 ? -8.474 -3.528 -1.313 1.00 92.25 194 VAL A N 1
ATOM 1480 C CA . VAL A 1 194 ? -8.702 -3.068 0.062 1.00 92.25 194 VAL A CA 1
ATOM 1481 C C . VAL A 1 194 ? -7.916 -1.789 0.356 1.00 92.25 194 VAL A C 1
ATOM 1483 O O . VAL A 1 194 ? -8.473 -0.847 0.913 1.00 92.25 194 VAL A O 1
ATOM 1486 N N . GLN A 1 195 ? -6.673 -1.675 -0.115 1.00 90.50 195 GLN A N 1
ATOM 1487 C CA . GLN A 1 195 ? -5.876 -0.448 -0.019 1.00 90.50 195 GLN A CA 1
ATOM 1488 C C . GLN A 1 195 ? -6.572 0.742 -0.697 1.00 90.50 195 GLN A C 1
ATOM 1490 O O . GLN A 1 195 ? -6.595 1.847 -0.148 1.00 90.50 195 GLN A O 1
ATOM 1495 N N . GLY A 1 196 ? -7.158 0.527 -1.879 1.00 88.62 196 GLY A N 1
ATOM 1496 C CA . GLY A 1 196 ? -7.951 1.535 -2.583 1.00 88.62 196 GLY A CA 1
ATOM 1497 C C . GLY A 1 196 ? -9.165 1.994 -1.772 1.00 88.62 196 GLY A C 1
ATOM 1498 O O . GLY A 1 196 ? -9.391 3.197 -1.631 1.00 88.62 196 GLY A O 1
ATOM 1499 N N . GLN A 1 197 ? -9.901 1.052 -1.174 1.00 89.25 197 GLN A N 1
ATOM 1500 C CA . GLN A 1 197 ? -11.035 1.349 -0.289 1.00 89.25 197 GLN A CA 1
ATOM 1501 C C . GLN A 1 197 ? -10.598 2.137 0.954 1.00 89.25 197 GLN A C 1
ATOM 1503 O O . GLN A 1 197 ? -11.205 3.159 1.277 1.00 89.25 197 GLN A O 1
ATOM 1508 N N . MET A 1 198 ? -9.518 1.710 1.615 1.00 90.69 198 MET A N 1
ATOM 1509 C CA . MET A 1 198 ? -8.948 2.394 2.779 1.00 90.69 198 MET A CA 1
ATOM 1510 C C . MET A 1 198 ? -8.530 3.825 2.437 1.00 90.69 198 MET A C 1
ATOM 1512 O O . MET A 1 198 ? -8.862 4.757 3.165 1.00 90.69 198 MET A O 1
ATOM 1516 N N . SER A 1 199 ? -7.869 4.018 1.295 1.00 89.00 199 SER A N 1
ATOM 1517 C CA . SER A 1 199 ? -7.408 5.334 0.840 1.00 89.00 199 SER A CA 1
ATOM 1518 C C . SER A 1 199 ? -8.575 6.276 0.543 1.00 89.00 199 SER A C 1
ATOM 1520 O O . SER A 1 199 ? -8.574 7.423 0.992 1.00 89.00 199 SER A O 1
ATOM 1522 N N . ALA A 1 200 ? -9.598 5.785 -0.165 1.00 88.31 200 ALA A 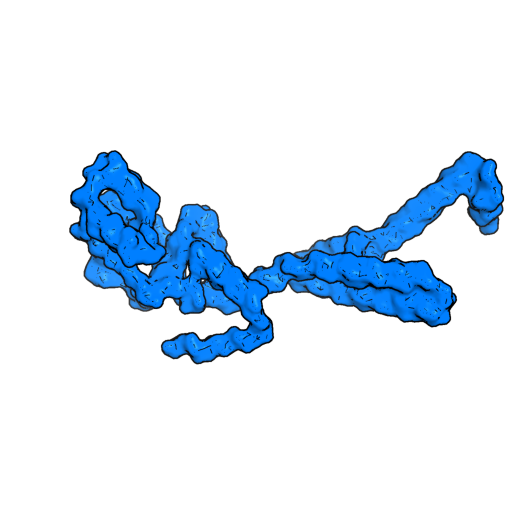N 1
ATOM 1523 C CA . ALA A 1 200 ? -10.787 6.563 -0.509 1.00 88.31 200 ALA A CA 1
ATOM 1524 C C . ALA A 1 200 ? -11.581 6.985 0.738 1.00 88.31 200 ALA A C 1
ATOM 1526 O O . ALA A 1 200 ? -12.010 8.133 0.842 1.00 88.31 200 ALA A O 1
ATOM 1527 N N . ALA A 1 201 ? -11.723 6.079 1.707 1.00 86.25 201 ALA A N 1
ATOM 1528 C CA . ALA A 1 201 ? -12.421 6.330 2.965 1.00 86.25 201 ALA A CA 1
ATOM 1529 C C . ALA A 1 201 ? -11.536 6.979 4.051 1.00 86.25 201 ALA A C 1
ATOM 1531 O O . ALA A 1 201 ? -12.015 7.233 5.156 1.00 86.25 201 ALA A O 1
ATOM 1532 N N . ARG A 1 202 ? -10.254 7.261 3.757 1.00 88.19 202 ARG A N 1
ATOM 1533 C CA . ARG A 1 202 ? -9.245 7.777 4.707 1.00 88.19 202 ARG A CA 1
ATOM 1534 C C . ARG A 1 202 ? -9.129 6.937 5.988 1.00 88.19 202 ARG A C 1
ATOM 1536 O O . ARG A 1 202 ? -8.925 7.468 7.080 1.00 88.19 202 ARG A O 1
ATOM 1543 N N . LEU A 1 203 ? -9.259 5.623 5.845 1.00 88.19 203 LEU A N 1
ATOM 1544 C CA . LEU A 1 203 ? -9.132 4.650 6.924 1.00 88.19 203 LEU A CA 1
ATOM 1545 C C . LEU A 1 203 ? -7.686 4.163 7.020 1.00 88.19 203 LEU A C 1
ATOM 1547 O O . LEU A 1 203 ? -7.012 3.975 6.009 1.00 88.19 203 LEU A O 1
ATOM 1551 N N . ARG A 1 204 ? -7.214 3.939 8.248 1.00 89.69 204 ARG A N 1
ATOM 1552 C CA . ARG A 1 204 ? -5.877 3.380 8.510 1.00 89.69 204 ARG A CA 1
ATOM 1553 C C . ARG A 1 204 ? -5.897 1.879 8.762 1.00 89.69 204 ARG A C 1
ATOM 1555 O O . ARG A 1 204 ? -4.875 1.226 8.571 1.00 89.69 204 ARG A O 1
ATOM 1562 N N . SER A 1 205 ? -7.053 1.345 9.129 1.00 93.88 205 SER A N 1
ATOM 1563 C CA . SER A 1 205 ? -7.263 -0.063 9.426 1.00 93.88 205 SER A CA 1
ATOM 1564 C C . SER A 1 205 ? -8.674 -0.495 9.045 1.00 93.88 205 SER A C 1
ATOM 1566 O O . SER A 1 205 ? -9.603 0.321 9.003 1.00 93.88 205 SER A O 1
ATOM 1568 N N . VAL A 1 206 ? -8.817 -1.781 8.735 1.00 95.50 206 VAL A N 1
ATOM 1569 C CA . VAL A 1 206 ? -10.097 -2.439 8.473 1.00 95.50 206 VAL A CA 1
ATOM 1570 C C . VAL A 1 206 ? -10.115 -3.823 9.130 1.00 95.50 206 VAL A C 1
ATOM 1572 O O . VAL A 1 206 ? -9.147 -4.578 8.993 1.00 95.50 206 VAL A O 1
ATOM 1575 N N . PRO A 1 207 ? -11.189 -4.189 9.847 1.00 96.19 207 PRO A N 1
ATOM 1576 C CA . PRO A 1 207 ? -11.372 -5.554 10.317 1.00 96.19 207 PRO A CA 1
ATOM 1577 C C . PRO A 1 207 ? -11.569 -6.501 9.130 1.00 96.19 207 PRO A C 1
ATOM 1579 O O . PRO A 1 207 ? -12.223 -6.162 8.137 1.00 96.19 207 PRO A O 1
ATOM 1582 N N . VAL A 1 208 ? -11.014 -7.703 9.252 1.00 96.62 208 VAL A N 1
ATOM 1583 C CA . VAL A 1 208 ? -11.188 -8.784 8.283 1.00 96.62 208 VAL A CA 1
ATOM 1584 C C . VAL A 1 208 ? -12.221 -9.756 8.827 1.00 96.62 208 VAL A C 1
ATOM 1586 O O . VAL A 1 208 ? -12.061 -10.288 9.926 1.00 96.62 208 VAL A O 1
ATOM 1589 N N . VAL A 1 209 ? -13.287 -9.982 8.061 1.00 95.19 209 VAL A N 1
ATOM 1590 C CA . VAL A 1 209 ? -14.417 -10.823 8.470 1.00 95.19 209 VAL A CA 1
ATOM 1591 C C . VAL A 1 209 ? -14.595 -11.986 7.505 1.00 95.19 209 VAL A C 1
ATOM 1593 O O . VAL A 1 209 ? -14.646 -11.810 6.285 1.00 95.19 209 VAL A O 1
ATOM 1596 N N . GLU A 1 210 ? -14.746 -13.181 8.067 1.00 93.88 210 GLU A N 1
ATOM 1597 C CA . GLU A 1 210 ? -15.090 -14.402 7.350 1.00 93.88 210 GLU A CA 1
ATOM 1598 C C . GLU A 1 210 ? -16.264 -15.086 8.051 1.00 93.88 210 GLU A C 1
ATOM 1600 O O . GLU A 1 210 ? -16.219 -15.316 9.257 1.00 93.88 210 GLU A O 1
ATOM 1605 N N . ARG A 1 211 ? -17.327 -15.413 7.300 1.00 88.50 211 ARG A N 1
ATOM 1606 C CA . ARG A 1 211 ? -18.530 -16.087 7.835 1.00 88.50 211 ARG A CA 1
ATOM 1607 C C . ARG A 1 211 ? -19.071 -15.410 9.113 1.00 88.50 211 ARG A C 1
ATOM 1609 O O . ARG A 1 211 ? -19.328 -16.080 10.107 1.00 88.50 211 ARG A O 1
ATOM 1616 N N . ASP A 1 212 ? -19.189 -14.080 9.076 1.00 86.69 212 ASP A N 1
ATOM 1617 C CA . ASP A 1 212 ? -19.647 -13.208 10.174 1.00 86.69 212 ASP A CA 1
ATOM 1618 C C . ASP A 1 212 ? -18.778 -13.192 11.442 1.00 86.69 212 ASP A C 1
ATOM 1620 O O . ASP A 1 212 ? -19.179 -12.625 12.457 1.00 86.69 212 ASP A O 1
ATOM 1624 N N . ARG A 1 213 ? -17.562 -13.744 11.385 1.00 92.00 213 ARG A N 1
ATOM 1625 C CA . ARG A 1 213 ? -16.587 -13.684 12.479 1.00 92.00 213 ARG A CA 1
ATOM 1626 C C . ARG A 1 213 ? -15.389 -12.836 12.100 1.00 92.00 213 ARG A C 1
ATOM 1628 O O . ARG A 1 213 ? -14.918 -12.883 10.963 1.00 92.00 213 ARG A O 1
ATOM 1635 N N . VAL A 1 214 ? -14.877 -12.078 13.062 1.00 94.75 214 VAL A N 1
ATOM 1636 C CA . VAL A 1 214 ? -13.624 -11.342 12.894 1.00 94.75 214 VAL A CA 1
ATOM 1637 C C . VAL A 1 214 ? -12.475 -12.344 12.919 1.00 94.75 214 VAL A C 1
ATOM 1639 O O . VAL A 1 214 ? -12.256 -13.020 13.918 1.00 94.75 214 VAL A O 1
ATOM 1642 N N . VAL A 1 215 ? -11.749 -12.437 11.808 1.00 94.31 215 VAL A N 1
ATOM 1643 C CA . VAL A 1 215 ? -10.603 -13.344 11.637 1.00 94.31 215 VAL A CA 1
ATOM 1644 C C . VAL A 1 215 ? -9.275 -12.600 11.552 1.00 94.31 215 VAL A C 1
ATOM 1646 O O . VAL A 1 215 ? -8.230 -13.221 11.411 1.00 94.31 215 VAL A O 1
ATOM 1649 N N . GLY A 1 216 ? -9.282 -11.270 11.617 1.00 94.81 216 GLY A N 1
ATOM 1650 C CA . GLY A 1 216 ? -8.053 -10.489 11.605 1.00 94.81 216 GLY A CA 1
ATOM 1651 C C . GLY A 1 216 ? -8.289 -8.991 11.515 1.00 94.81 216 GLY A C 1
ATOM 1652 O O . GLY A 1 216 ? -9.424 -8.511 11.462 1.00 94.81 216 GLY A O 1
ATOM 1653 N N . LEU A 1 217 ? -7.185 -8.258 11.465 1.00 95.88 217 LEU A N 1
ATOM 1654 C CA . LEU A 1 217 ? -7.142 -6.823 11.211 1.00 95.88 217 LEU A CA 1
ATOM 1655 C C . LEU A 1 217 ? -6.116 -6.560 10.116 1.00 95.88 217 LEU A C 1
ATOM 1657 O O . LEU A 1 217 ? -5.026 -7.127 10.141 1.00 95.88 217 LEU A O 1
ATOM 1661 N N . LEU A 1 218 ? -6.460 -5.705 9.160 1.00 95.50 218 LEU A N 1
ATOM 1662 C CA . LEU A 1 218 ? -5.520 -5.229 8.156 1.00 95.50 218 LEU A CA 1
ATOM 1663 C C . LEU A 1 218 ? -5.297 -3.733 8.350 1.00 95.50 218 LEU A C 1
ATOM 1665 O O . LEU A 1 218 ? -6.240 -2.944 8.275 1.00 95.50 218 LEU A O 1
ATOM 1669 N N . THR A 1 219 ? -4.047 -3.3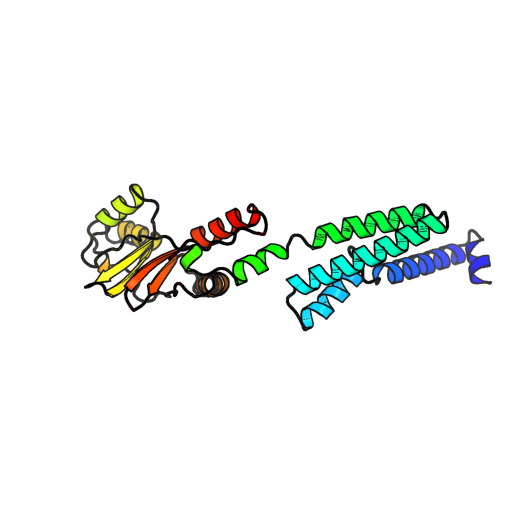41 8.567 1.00 94.19 219 THR A N 1
ATOM 1670 C CA . THR A 1 219 ? -3.636 -1.941 8.693 1.00 94.19 219 THR A CA 1
ATOM 1671 C C . THR A 1 219 ? -2.850 -1.473 7.468 1.00 94.19 219 THR A C 1
ATOM 1673 O O . THR A 1 219 ? -2.293 -2.260 6.702 1.00 94.19 219 THR A O 1
ATOM 1676 N N . ALA A 1 220 ? -2.760 -0.155 7.280 1.00 90.69 220 ALA A N 1
ATOM 1677 C CA . ALA A 1 220 ? -1.897 0.430 6.254 1.00 90.69 220 ALA A CA 1
ATOM 1678 C C . ALA A 1 220 ? -0.414 0.067 6.471 1.00 90.69 220 ALA A C 1
ATOM 1680 O O . ALA A 1 220 ? 0.342 -0.034 5.503 1.00 90.69 220 ALA A O 1
ATOM 1681 N N . GLN A 1 221 ? -0.009 -0.155 7.728 1.00 90.06 221 GLN A N 1
ATOM 1682 C CA . GLN A 1 221 ? 1.334 -0.609 8.074 1.00 90.06 221 GLN A CA 1
ATOM 1683 C C . GLN A 1 221 ? 1.576 -2.044 7.599 1.00 90.06 221 GLN A C 1
ATOM 1685 O O . GLN A 1 221 ? 2.615 -2.290 6.994 1.00 90.06 221 GLN A O 1
ATOM 1690 N N . ASP A 1 222 ? 0.613 -2.950 7.779 1.00 90.88 222 ASP A N 1
ATOM 1691 C CA . ASP A 1 222 ? 0.715 -4.339 7.310 1.00 90.88 222 ASP A CA 1
ATOM 1692 C C . ASP A 1 222 ? 0.895 -4.409 5.788 1.00 90.88 222 ASP A C 1
ATOM 1694 O O . ASP A 1 222 ? 1.748 -5.136 5.278 1.00 90.88 222 ASP A O 1
ATOM 1698 N N . ILE A 1 223 ? 0.139 -3.590 5.047 1.00 88.75 223 ILE A N 1
ATOM 1699 C CA . ILE A 1 223 ? 0.252 -3.490 3.584 1.00 88.75 223 ILE A CA 1
ATOM 1700 C C . ILE A 1 223 ? 1.644 -2.980 3.183 1.00 88.75 223 ILE A C 1
ATOM 1702 O O . ILE A 1 223 ? 2.264 -3.503 2.254 1.00 88.75 223 ILE A O 1
ATOM 1706 N N . ASN A 1 224 ? 2.152 -1.960 3.878 1.00 86.75 224 ASN A N 1
ATOM 1707 C CA . ASN A 1 224 ? 3.475 -1.405 3.604 1.00 86.75 224 ASN A CA 1
ATOM 1708 C C . ASN A 1 224 ? 4.604 -2.382 3.973 1.00 86.75 224 ASN A C 1
ATOM 1710 O O . ASN A 1 224 ? 5.614 -2.456 3.276 1.00 86.75 224 ASN A O 1
ATOM 1714 N N . GLU A 1 225 ? 4.443 -3.157 5.040 1.00 85.38 225 GLU A N 1
ATOM 1715 C CA . GLU A 1 225 ? 5.425 -4.164 5.424 1.00 85.38 225 GLU A CA 1
ATOM 1716 C C . GLU A 1 225 ? 5.439 -5.331 4.433 1.00 85.38 225 GLU A C 1
ATOM 1718 O O . GLU A 1 225 ? 6.511 -5.728 3.970 1.00 85.38 225 GLU A O 1
ATOM 1723 N N . ALA A 1 226 ? 4.265 -5.798 3.995 1.00 83.94 226 ALA A N 1
ATOM 1724 C CA . ALA A 1 226 ? 4.156 -6.783 2.922 1.00 83.94 226 ALA A CA 1
ATOM 1725 C C . ALA A 1 226 ? 4.888 -6.312 1.652 1.00 83.94 226 ALA A C 1
ATOM 1727 O O . ALA A 1 226 ? 5.691 -7.055 1.085 1.00 83.94 226 ALA A O 1
ATOM 1728 N N . TYR A 1 227 ? 4.698 -5.049 1.257 1.00 77.69 227 TYR A N 1
ATOM 1729 C CA . TYR A 1 227 ? 5.418 -4.434 0.140 1.00 77.69 227 TYR A CA 1
ATOM 1730 C C . TYR A 1 227 ? 6.941 -4.483 0.321 1.00 77.69 227 TYR A C 1
ATOM 1732 O O . TYR A 1 227 ? 7.673 -4.858 -0.600 1.00 77.69 227 TYR A O 1
ATOM 1740 N N . ARG A 1 228 ? 7.436 -4.081 1.500 1.00 79.06 228 ARG A N 1
ATOM 1741 C CA . ARG A 1 228 ? 8.877 -4.016 1.787 1.00 79.06 228 ARG A CA 1
ATOM 1742 C C . ARG A 1 228 ? 9.519 -5.391 1.709 1.00 79.06 228 ARG A C 1
ATOM 1744 O O . ARG A 1 228 ? 10.582 -5.517 1.106 1.00 79.06 228 ARG A O 1
ATOM 1751 N N . LEU A 1 229 ? 8.869 -6.401 2.280 1.00 79.50 229 LEU A N 1
ATOM 1752 C CA . LEU A 1 229 ? 9.379 -7.767 2.291 1.00 79.50 229 LEU A CA 1
ATOM 1753 C C . LEU A 1 229 ? 9.390 -8.371 0.885 1.00 79.50 229 LEU A C 1
ATOM 1755 O O . LEU A 1 229 ? 10.388 -8.960 0.480 1.00 79.50 229 LEU A O 1
ATOM 1759 N N . LEU A 1 230 ? 8.341 -8.157 0.093 1.00 71.50 230 LEU A N 1
ATOM 1760 C CA . LEU A 1 230 ? 8.260 -8.712 -1.261 1.00 71.50 230 LEU A CA 1
ATOM 1761 C C . LEU A 1 230 ? 9.237 -8.078 -2.236 1.00 71.50 230 LEU A C 1
ATOM 1763 O O . LEU A 1 230 ? 9.749 -8.761 -3.112 1.00 71.50 230 LEU A O 1
ATOM 1767 N N . LYS A 1 231 ? 9.555 -6.795 -2.060 1.00 65.69 231 LYS A N 1
ATOM 1768 C CA . LYS A 1 231 ? 10.589 -6.137 -2.863 1.00 65.69 231 LYS A CA 1
ATOM 1769 C C . LYS A 1 231 ? 11.978 -6.765 -2.664 1.00 65.69 231 LYS A C 1
ATOM 1771 O O . LYS A 1 231 ? 12.841 -6.616 -3.525 1.00 65.69 231 LYS A O 1
ATOM 1776 N N . VAL A 1 232 ? 12.213 -7.407 -1.519 1.00 69.69 232 VAL A N 1
ATOM 1777 C CA . VAL A 1 232 ? 13.504 -8.013 -1.155 1.00 69.69 232 VAL A CA 1
ATOM 1778 C C . VAL A 1 232 ? 13.529 -9.518 -1.443 1.00 69.69 232 VAL A C 1
ATOM 1780 O O . VAL A 1 232 ? 14.602 -10.074 -1.675 1.00 69.69 232 VAL A O 1
ATOM 1783 N N . LEU A 1 233 ? 12.372 -10.185 -1.447 1.00 60.44 233 LEU A N 1
ATOM 1784 C CA . LEU A 1 233 ? 12.287 -11.620 -1.702 1.00 60.44 233 LEU A CA 1
ATOM 1785 C C . LEU A 1 233 ? 12.448 -11.934 -3.205 1.00 60.44 233 LEU A C 1
ATOM 1787 O O . LEU A 1 233 ? 11.769 -11.326 -4.031 1.00 60.44 233 LEU A O 1
ATOM 1791 N N . PRO A 1 234 ? 13.309 -12.899 -3.584 1.00 50.97 234 PRO A N 1
ATOM 1792 C CA . PRO A 1 234 ? 13.423 -13.352 -4.968 1.00 50.97 234 PRO A CA 1
ATOM 1793 C C . PRO A 1 234 ? 12.092 -13.902 -5.506 1.00 50.97 234 PRO A C 1
ATOM 1795 O O . PRO A 1 234 ? 11.376 -14.617 -4.800 1.00 50.97 234 PRO A O 1
ATOM 1798 N N . GLN A 1 235 ? 11.799 -13.612 -6.777 1.00 46.66 235 GLN A N 1
ATOM 1799 C CA . GLN A 1 235 ? 10.689 -14.188 -7.548 1.00 46.66 235 GLN A CA 1
ATOM 1800 C C . GLN A 1 235 ? 10.731 -15.729 -7.435 1.00 46.66 235 GLN A C 1
ATOM 1802 O O . GLN A 1 235 ? 11.674 -16.352 -7.920 1.00 46.66 235 GLN A O 1
ATOM 1807 N N . GLY A 1 236 ? 9.752 -16.351 -6.764 1.00 44.00 236 GLY A N 1
ATOM 1808 C CA . GLY A 1 236 ? 9.699 -17.815 -6.591 1.00 44.00 236 GLY A CA 1
ATOM 1809 C C . GLY A 1 236 ? 9.302 -18.323 -5.204 1.00 44.00 236 GLY A C 1
ATOM 1810 O O . GLY A 1 236 ? 9.185 -19.531 -5.004 1.00 44.00 236 GLY A O 1
ATOM 1811 N N . TRP A 1 237 ? 9.054 -17.442 -4.236 1.00 47.44 237 TRP A N 1
ATOM 1812 C CA . TRP A 1 237 ? 8.505 -17.869 -2.953 1.00 47.44 237 TRP A CA 1
ATOM 1813 C C . TRP A 1 237 ? 7.000 -18.166 -3.066 1.00 47.44 237 TRP A C 1
ATOM 1815 O O . TRP A 1 237 ? 6.141 -17.334 -2.787 1.00 47.44 237 TRP A O 1
ATOM 1825 N N . SER A 1 238 ? 6.661 -19.373 -3.514 1.00 44.38 238 SER A N 1
ATOM 1826 C CA . SER A 1 238 ? 5.292 -19.891 -3.494 1.00 44.38 238 SER A CA 1
ATOM 1827 C C . SER A 1 238 ? 4.963 -20.431 -2.099 1.00 44.38 238 SER A C 1
ATOM 1829 O O . SER A 1 238 ? 5.439 -21.501 -1.711 1.00 44.38 238 SER A O 1
ATOM 1831 N N . ARG A 1 239 ? 4.138 -19.716 -1.326 1.00 51.44 239 ARG A N 1
ATOM 1832 C CA . ARG A 1 239 ? 3.601 -20.218 -0.051 1.00 51.44 239 ARG A CA 1
ATOM 1833 C C . ARG A 1 239 ? 2.369 -21.094 -0.293 1.00 51.44 239 ARG A C 1
ATOM 1835 O O . ARG A 1 239 ? 1.249 -20.604 -0.325 1.00 51.44 239 ARG A O 1
ATOM 1842 N N . THR A 1 240 ? 2.576 -22.404 -0.343 1.00 40.88 240 THR A N 1
ATOM 1843 C CA . THR A 1 240 ? 1.563 -23.435 -0.039 1.00 40.88 240 THR A CA 1
ATOM 1844 C C . THR A 1 240 ? 1.282 -23.575 1.468 1.00 40.88 240 THR A C 1
ATOM 1846 O O . THR A 1 240 ? 0.603 -24.505 1.888 1.00 40.88 240 THR A O 1
ATOM 1849 N N . ALA A 1 241 ? 1.768 -22.660 2.310 1.00 37.09 241 ALA A N 1
ATOM 1850 C CA . ALA A 1 241 ? 1.639 -22.743 3.763 1.00 37.09 241 ALA A CA 1
ATOM 1851 C C . ALA A 1 241 ? 0.623 -21.725 4.308 1.00 37.09 241 ALA A C 1
ATOM 1853 O O . ALA A 1 241 ? 1.005 -20.669 4.808 1.00 37.09 241 ALA A O 1
ATOM 1854 N N . SER A 1 242 ? -0.665 -22.047 4.186 1.00 37.25 242 SER A N 1
ATOM 1855 C CA . SER A 1 242 ? -1.722 -21.620 5.122 1.00 37.25 242 SER A CA 1
ATOM 1856 C C . SER A 1 242 ? -3.017 -22.383 4.824 1.00 37.25 242 SER A C 1
ATOM 1858 O O . SER A 1 242 ? -3.996 -21.823 4.309 1.00 37.25 242 SER A O 1
ATOM 1860 N N . ALA A 1 243 ? -2.950 -23.690 5.105 1.00 33.09 243 ALA A N 1
ATOM 1861 C CA . ALA A 1 243 ? -4.112 -24.495 5.473 1.00 33.09 243 ALA A CA 1
ATOM 1862 C C . ALA A 1 243 ? -4.619 -24.055 6.852 1.00 33.09 243 ALA A C 1
ATOM 1864 O O . ALA A 1 243 ? -3.759 -23.671 7.680 1.00 33.09 243 ALA A O 1
#

Secondary structure (DSSP, 8-state):
-HHHHHHTS-SHHHHHHHHHHHHHHHHHHHTSSSTTSHHHHHHHHHHTTTS-HHHHHHHHHHHHHHHHHHHHHHHHHTT-HHHHHHHHHHHHHHHHHGGGTHHHHHHHH-BGGGTSBSSPP-B-TT-BHHHHHHHHHTSS---EEEEETTEEEEEE-HHHHHHHHHHT-TT-BHHHHSBS----B-TTSBHHHHHHHHHHTT-SEEEEEETTEEEEEEEHHHHHHHHHHHHHS-TT-------

Radius of gyration: 29.65 Å; chains: 1; bounding box: 56×56×87 Å

Foldseek 3Di:
DVLVVLCPDPDPSNVVSVVVVVVVVVVVVLLPLFPPRVVVVVQLVVVCVPDPSLVSLVVSLVVQLVVLVVQLVVCVVVVNVVSVVVSVVRNVRSVVRNPVRPLVVVLQPDFQLVQFDPPFDAAEQQDWLLVLVVCVVVDVDQKHFYDDPQAGQFIDGNVLSVVCCVPPRRRDGCNVRTDRDADEAERGDGPVVVVVVCVVVVHQKHFYDDPRGGGGIDGPVSSVVVSVVVVVDDDPPDPPPDD

pLDDT: mean 84.43, std 14.23, range [33.09, 97.75]